Protein AF-0000000078790156 (afdb_homodimer)

Sequence (328 aa):
MRKVYPDVDTQSVLTFLNFRTCFRAVANDYQQVLDQFGLSESRFLILMFLYHQQPQALSITVLAEKLGATKATTSKLVRGMVASGLVEKTTTAADKRASLIRMTTEGATLLDRFLPVNYQTVNRLFANLTHDEQIQLNRLLDKLLLGTKYPIYPQKGAHHDGTSMRKVYPDVDTQSVLTFLNFRTCFRAVANDYQQVLDQFGLSESRFLILMFLYHQQPQALSITVLAEKLGATKATTSKLVRGMVASGLVEKTTTAADKRASLIRMTTEGATLLDRFLPVNYQTVNRLFANLTHDEQIQLNRLLDKLLLGTKYPIYPQKGAHHDGTS

InterPro domains:
  IPR000835 MarR-type HTH domain [PF12802] (37-98)
  IPR000835 MarR-type HTH domain [PR00598] (58-74)
  IPR000835 MarR-type HTH domain [PR00598] (75-90)
  IPR000835 MarR-type HTH domain [PR00598] (94-110)
  IPR000835 MarR-type HTH domain [PR00598] (124-144)
  IPR000835 MarR-type HTH domain [PS50995] (1-146)
  IPR000835 MarR-type HTH domain [SM00347] (32-134)
  IPR036388 Winged helix-like DNA-binding domain superfamily [G3DSA:1.10.10.10] (2-147)
  IPR036390 Winged helix DNA-binding domain superfamily [SSF46785] (6-145)
  IPR039422 Transcription regulators MarR/SlyA-like [PTHR33164] (19-144)

pLDDT: mean 84.4, std 18.5, range [25.11, 97.44]

Nearest PDB structures (foldseek):
  4zzl-assembly1_B  TM=8.557E-01  e=1.249E-08  Pseudomonas aeruginosa
  1lnw-assembly7_A  TM=8.542E-01  e=2.921E-08  Pseudomonas aeruginosa
  5fb2-assembly1_A  TM=6.643E-01  e=9.798E-09  Staphylococcus aureus
  4ld5-assembly3_G  TM=6.390E-01  e=8.678E-09  Staphylococcus aureus
  2nnn-assembly3_F  TM=8.304E-01  e=1.049E-06  Pseudomonas aeruginosa

Structure (mmCIF, N/CA/C/O backbone):
data_AF-0000000078790156-model_v1
#
loop_
_entity.id
_entity.type
_entity.pdbx_description
1 polymer 'Transcriptional regulator, MarR family'
#
loop_
_atom_site.group_PDB
_atom_site.id
_atom_site.type_symbol
_atom_site.label_atom_id
_atom_site.label_alt_id
_atom_site.label_comp_id
_atom_site.label_asym_id
_atom_site.label_entity_id
_atom_site.label_seq_id
_atom_site.pdbx_PDB_ins_code
_atom_site.Cartn_x
_atom_site.Cartn_y
_atom_site.Cartn_z
_atom_site.occupancy
_atom_site.B_iso_or_equiv
_atom_site.auth_seq_id
_atom_site.auth_comp_id
_atom_site.auth_asym_id
_atom_site.auth_atom_id
_atom_site.pdbx_PDB_model_num
ATOM 1 N N . MET A 1 1 ? -6 31.312 13.836 1 32.75 1 MET A N 1
ATOM 2 C CA . MET A 1 1 ? -7.312 30.766 13.492 1 32.75 1 MET A CA 1
ATOM 3 C C . MET A 1 1 ? -7.176 29.469 12.695 1 32.75 1 MET A C 1
ATOM 5 O O . MET A 1 1 ? -6.352 29.375 11.781 1 32.75 1 MET A O 1
ATOM 9 N N . ARG A 1 2 ? -7.309 28.281 13.258 1 42.03 2 ARG A N 1
ATOM 10 C CA . ARG A 1 2 ? -7.348 26.969 12.617 1 42.03 2 ARG A CA 1
ATOM 11 C C . ARG A 1 2 ? -8.078 27.031 11.281 1 42.03 2 ARG A C 1
ATOM 13 O O . ARG A 1 2 ? -9.266 27.344 11.227 1 42.03 2 ARG A O 1
ATOM 20 N N . LYS A 1 3 ? -7.418 27.625 10.281 1 49.34 3 LYS A N 1
ATOM 21 C CA . LYS A 1 3 ? -8.188 27.875 9.062 1 49.34 3 LYS A CA 1
ATOM 22 C C . LYS A 1 3 ? -9.062 26.688 8.711 1 49.34 3 LYS A C 1
ATOM 24 O O . LYS A 1 3 ? -8.578 25.547 8.609 1 49.34 3 LYS A O 1
ATOM 29 N N . VAL A 1 4 ? -10.273 26.688 9.242 1 50.41 4 VAL A N 1
ATOM 30 C CA . VAL A 1 4 ? -11.383 25.797 8.938 1 50.41 4 VAL A CA 1
ATOM 31 C C . VAL A 1 4 ? -11.508 25.609 7.426 1 50.41 4 VAL A C 1
ATOM 33 O O . VAL A 1 4 ? -11.547 26.594 6.68 1 50.41 4 VAL A O 1
ATOM 36 N N . TYR A 1 5 ? -10.812 24.656 6.949 1 60.28 5 TYR A N 1
ATOM 37 C CA . TYR A 1 5 ? -11.055 24.422 5.531 1 60.28 5 TYR A CA 1
ATOM 38 C C . TYR A 1 5 ? -12.469 23.922 5.293 1 60.28 5 TYR A C 1
ATOM 40 O O . TYR A 1 5 ? -12.781 22.75 5.535 1 60.28 5 TYR A O 1
ATOM 48 N N . PRO A 1 6 ? -13.43 24.891 5.352 1 57.75 6 PRO A N 1
ATOM 49 C CA . PRO A 1 6 ? -14.852 24.578 5.195 1 57.75 6 PRO A CA 1
ATOM 50 C C . PRO A 1 6 ? -15.102 23.422 4.227 1 57.75 6 PRO A C 1
ATOM 52 O O . PRO A 1 6 ? -16.125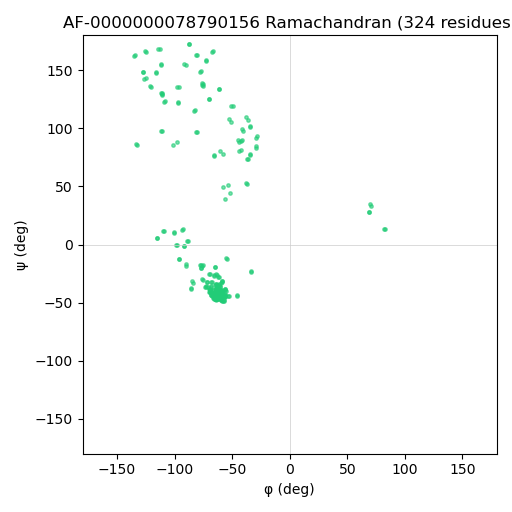 22.734 4.332 1 57.75 6 PRO A O 1
ATOM 55 N N . ASP A 1 7 ? -14.211 23.141 3.346 1 64.31 7 ASP A N 1
ATOM 56 C CA . ASP A 1 7 ? -14.5 22.188 2.281 1 64.31 7 ASP A CA 1
ATOM 57 C C . ASP A 1 7 ? -14.039 20.781 2.666 1 64.31 7 ASP A C 1
ATOM 59 O O . ASP A 1 7 ? -14.133 19.844 1.864 1 64.31 7 ASP A O 1
ATOM 63 N N . VAL A 1 8 ? -13.758 20.797 3.988 1 69.06 8 VAL A N 1
ATOM 64 C CA . VAL A 1 8 ? -13.297 19.469 4.387 1 69.06 8 VAL A CA 1
ATOM 65 C C . VAL A 1 8 ? -14.492 18.547 4.633 1 69.06 8 VAL A C 1
ATOM 67 O O . VAL A 1 8 ? -15.383 18.891 5.418 1 69.06 8 VAL A O 1
ATOM 70 N N . ASP A 1 9 ? -14.602 17.469 3.787 1 82.88 9 ASP A N 1
ATOM 71 C CA . ASP A 1 9 ? -15.539 16.391 4.074 1 82.88 9 ASP A CA 1
ATOM 72 C C . ASP A 1 9 ? -14.953 15.414 5.086 1 82.88 9 ASP A C 1
ATOM 74 O O . ASP A 1 9 ? -14.188 14.523 4.723 1 82.88 9 ASP A O 1
ATOM 78 N N . THR A 1 10 ? -15.336 15.625 6.34 1 83.06 10 THR A N 1
ATOM 79 C CA . THR A 1 10 ? -14.766 14.859 7.445 1 83.06 10 THR A CA 1
ATOM 80 C C . THR A 1 10 ? -14.953 13.359 7.219 1 83.06 10 THR A C 1
ATOM 82 O O . THR A 1 10 ? -14.07 12.562 7.547 1 83.06 10 THR A O 1
ATOM 85 N N . GLN A 1 11 ? -16.078 13.062 6.699 1 87.25 11 GLN A N 1
ATOM 86 C CA . GLN A 1 11 ? -16.328 11.648 6.465 1 87.25 11 GLN A CA 1
ATOM 87 C C . GLN A 1 11 ? -15.352 11.07 5.445 1 87.25 11 GLN A C 1
ATOM 89 O O . GLN A 1 11 ? -14.828 9.969 5.629 1 87.25 11 GLN A O 1
ATOM 94 N N . SER A 1 12 ? -15.102 11.805 4.402 1 89.44 12 SER A N 1
ATOM 95 C CA . SER A 1 12 ? -14.164 11.359 3.379 1 89.44 12 SER A CA 1
ATOM 96 C C . SER A 1 12 ? -12.75 11.227 3.941 1 89.44 12 SER A C 1
ATOM 98 O O . SER A 1 12 ? -12.031 10.281 3.613 1 89.44 12 SER A O 1
ATOM 100 N N . VAL A 1 13 ? -12.461 12.148 4.766 1 86.56 13 VAL A N 1
ATOM 101 C CA . VAL A 1 13 ? -11.133 12.133 5.359 1 86.56 13 VAL A CA 1
ATOM 102 C C . VAL A 1 13 ? -10.984 10.906 6.262 1 86.56 13 VAL A C 1
ATOM 104 O O . VAL A 1 13 ? -9.984 10.195 6.191 1 86.56 13 VAL A O 1
ATOM 107 N N . LEU A 1 14 ? -11.945 10.664 7.047 1 85.81 14 LEU A N 1
ATOM 108 C CA . LEU A 1 14 ? -11.914 9.508 7.945 1 85.81 14 LEU A CA 1
ATOM 109 C C . LEU A 1 14 ? -11.875 8.203 7.156 1 85.81 14 LEU A C 1
ATOM 111 O O . LEU A 1 14 ? -11.133 7.285 7.512 1 85.81 14 LEU A O 1
ATOM 115 N N . THR A 1 15 ? -12.664 8.172 6.145 1 92.38 15 THR A N 1
ATOM 116 C CA . THR A 1 15 ? -12.703 6.984 5.301 1 92.38 15 THR A CA 1
ATOM 117 C C . THR A 1 15 ? -11.352 6.742 4.645 1 92.38 15 THR A C 1
ATOM 119 O O . THR A 1 15 ? -10.883 5.602 4.582 1 92.38 15 THR A O 1
ATOM 122 N N . PHE A 1 16 ? -10.773 7.828 4.184 1 92.12 16 PHE A N 1
ATOM 123 C CA . PHE A 1 16 ? -9.453 7.727 3.572 1 92.12 16 PHE A CA 1
ATOM 124 C C . PHE A 1 16 ? -8.438 7.172 4.562 1 92.12 16 PHE A C 1
ATOM 126 O O . PHE A 1 16 ? -7.688 6.25 4.242 1 92.12 16 PHE A O 1
ATOM 133 N N . LEU A 1 17 ? -8.453 7.656 5.762 1 87.81 17 LEU A N 1
ATOM 134 C CA . LEU A 1 17 ? -7.516 7.227 6.797 1 87.81 17 LEU A CA 1
ATOM 135 C C . LEU A 1 17 ? -7.75 5.766 7.168 1 87.81 17 LEU A C 1
ATOM 137 O O . LEU A 1 17 ? -6.797 5 7.312 1 87.81 17 LEU A O 1
ATOM 141 N N . ASN A 1 18 ? -8.953 5.379 7.305 1 90.44 18 ASN A N 1
ATOM 142 C CA . ASN A 1 18 ? -9.297 3.998 7.625 1 90.44 18 ASN A CA 1
ATOM 143 C C . ASN A 1 18 ? -8.891 3.041 6.508 1 90.44 18 ASN A C 1
ATOM 145 O O . ASN A 1 18 ? -8.352 1.967 6.773 1 90.44 18 ASN A O 1
ATOM 149 N N . PHE A 1 19 ? -9.172 3.432 5.301 1 94.31 19 PHE A N 1
ATOM 150 C CA . PHE A 1 19 ? -8.797 2.648 4.129 1 94.31 19 PHE A CA 1
ATOM 151 C C . PHE A 1 19 ? -7.297 2.408 4.098 1 94.31 19 PHE A C 1
ATOM 153 O O . PHE A 1 19 ? -6.844 1.275 3.914 1 94.31 19 PHE A O 1
ATOM 160 N N . ARG A 1 20 ? -6.582 3.42 4.277 1 91 20 ARG A N 1
ATOM 161 C CA . ARG A 1 20 ? -5.125 3.342 4.273 1 91 20 ARG A CA 1
ATOM 162 C C . ARG A 1 20 ? -4.621 2.445 5.398 1 91 20 ARG A C 1
ATOM 164 O O . ARG A 1 20 ? -3.748 1.602 5.184 1 91 20 ARG A O 1
ATOM 171 N N . THR A 1 21 ? -5.141 2.633 6.594 1 88.75 21 THR A N 1
ATOM 172 C CA . THR A 1 21 ? -4.742 1.838 7.75 1 88.75 21 THR A CA 1
ATOM 173 C C . THR A 1 21 ? -5.027 0.358 7.512 1 88.75 21 THR A C 1
ATOM 175 O O . THR A 1 21 ? -4.176 -0.494 7.77 1 88.75 21 THR A O 1
ATOM 178 N N . CYS A 1 22 ? -6.168 0.101 7.02 1 92.56 22 CYS A N 1
ATOM 179 C CA . CYS A 1 22 ? -6.562 -1.276 6.75 1 92.56 22 CYS A CA 1
ATOM 180 C C . CYS A 1 22 ? -5.648 -1.912 5.707 1 92.56 22 CYS A C 1
ATOM 182 O O . CYS A 1 22 ? -5.188 -3.041 5.887 1 92.56 22 CYS A O 1
ATOM 184 N N . PHE A 1 23 ? -5.406 -1.194 4.723 1 92.62 23 PHE A N 1
ATOM 185 C CA . PHE A 1 23 ? -4.547 -1.742 3.678 1 92.62 23 PHE A CA 1
ATOM 186 C C . PHE A 1 23 ? -3.158 -2.043 4.223 1 92.62 23 PHE A C 1
ATOM 188 O O . PHE A 1 23 ? -2.602 -3.113 3.967 1 92.62 23 PHE A O 1
ATOM 195 N N . ARG A 1 24 ? -2.582 -1.155 4.941 1 89.5 24 ARG A N 1
ATOM 196 C CA . ARG A 1 24 ? -1.244 -1.357 5.488 1 89.5 24 ARG A CA 1
ATOM 197 C C . ARG A 1 24 ? -1.197 -2.598 6.375 1 89.5 24 ARG A C 1
ATOM 199 O O . ARG A 1 24 ? -0.241 -3.373 6.316 1 89.5 24 ARG A O 1
ATOM 206 N N . ALA A 1 25 ? -2.197 -2.768 7.145 1 90.56 25 ALA A N 1
ATOM 207 C CA . ALA A 1 25 ? -2.252 -3.928 8.031 1 90.56 25 ALA A CA 1
ATOM 208 C C . ALA A 1 25 ? -2.342 -5.227 7.23 1 90.56 25 ALA A C 1
ATOM 210 O O . ALA A 1 25 ? -1.602 -6.176 7.492 1 90.56 25 ALA A O 1
ATOM 211 N N . VAL A 1 26 ? -3.201 -5.25 6.273 1 92.31 26 VAL A N 1
ATOM 212 C CA . VAL A 1 26 ? -3.4 -6.426 5.434 1 92.31 26 VAL A CA 1
ATOM 213 C C . VAL A 1 26 ? -2.129 -6.711 4.637 1 92.31 26 VAL A C 1
ATOM 215 O O . VAL A 1 26 ? -1.676 -7.855 4.566 1 92.31 26 VAL A O 1
ATOM 218 N N . ALA A 1 27 ? -1.58 -5.656 4.09 1 91.38 27 ALA A N 1
ATOM 219 C CA . ALA A 1 27 ? -0.369 -5.793 3.283 1 91.38 27 ALA A CA 1
ATOM 220 C C . ALA A 1 27 ? 0.793 -6.312 4.125 1 91.38 27 ALA A C 1
ATOM 222 O O . ALA A 1 27 ? 1.561 -7.168 3.68 1 91.38 27 ALA A O 1
ATOM 223 N N . ASN A 1 28 ? 0.932 -5.773 5.254 1 90.56 28 ASN A N 1
ATOM 224 C CA . ASN A 1 28 ? 2.002 -6.211 6.145 1 90.56 28 ASN A CA 1
ATOM 225 C C . ASN A 1 28 ? 1.841 -7.676 6.535 1 90.56 28 ASN A C 1
ATOM 227 O O . ASN A 1 28 ? 2.812 -8.438 6.531 1 90.56 28 ASN A O 1
ATOM 231 N N . ASP A 1 29 ? 0.648 -8.023 6.859 1 90.88 29 ASP A N 1
ATOM 232 C CA . ASP A 1 29 ? 0.355 -9.406 7.211 1 90.88 29 ASP A CA 1
ATOM 233 C C . ASP A 1 29 ? 0.674 -10.344 6.051 1 90.88 29 ASP A C 1
ATOM 235 O O . ASP A 1 29 ? 1.36 -11.352 6.23 1 90.88 29 ASP A O 1
ATOM 239 N N . TYR A 1 30 ? 0.292 -9.984 4.941 1 92.25 30 TYR A N 1
ATOM 240 C CA . TYR A 1 30 ? 0.507 -10.812 3.758 1 92.25 30 TYR A CA 1
ATOM 241 C C . TYR A 1 30 ? 1.985 -10.867 3.395 1 92.25 30 TYR A C 1
ATOM 243 O O . TYR A 1 30 ? 2.494 -11.922 2.996 1 92.25 30 TYR A O 1
ATOM 251 N N . GLN A 1 31 ? 2.635 -9.781 3.541 1 92.44 31 GLN A N 1
ATOM 252 C CA . GLN A 1 31 ? 4.062 -9.727 3.24 1 92.44 31 GLN A CA 1
ATOM 253 C C . GLN A 1 31 ? 4.848 -10.688 4.133 1 92.44 31 GLN A C 1
ATOM 255 O O . GLN A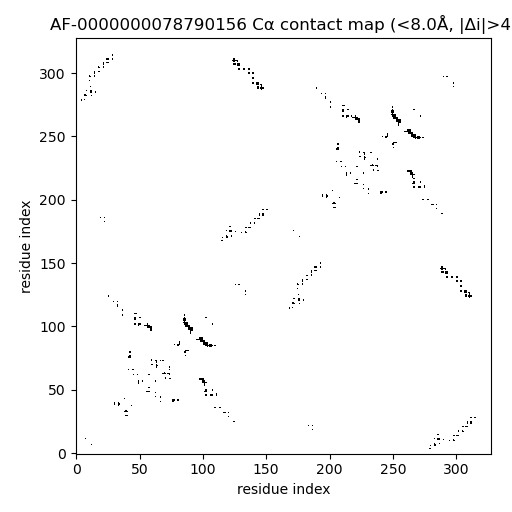 1 31 ? 5.82 -11.297 3.688 1 92.44 31 GLN A O 1
ATOM 260 N N . GLN A 1 32 ? 4.488 -10.773 5.301 1 91.62 32 GLN A N 1
ATOM 261 C CA . GLN A 1 32 ? 5.156 -11.68 6.227 1 91.62 32 GLN A CA 1
ATOM 262 C C . GLN A 1 32 ? 5.078 -13.117 5.742 1 91.62 32 GLN A C 1
ATOM 264 O O . GLN A 1 32 ? 6.039 -13.883 5.875 1 91.62 32 GLN A O 1
ATOM 269 N N . VAL A 1 33 ? 3.996 -13.477 5.211 1 92.81 33 VAL A N 1
ATOM 270 C CA . VAL A 1 33 ? 3.807 -14.82 4.676 1 92.81 33 VAL A CA 1
ATOM 271 C C . VAL A 1 33 ? 4.707 -15.023 3.459 1 92.81 33 VAL A C 1
ATOM 273 O O . VAL A 1 33 ? 5.379 -16.047 3.34 1 92.81 33 VAL A O 1
ATOM 276 N N . LEU A 1 34 ? 4.758 -14.023 2.637 1 95.06 34 LEU A N 1
ATOM 277 C CA . LEU A 1 34 ? 5.609 -14.086 1.454 1 95.06 34 LEU A CA 1
ATOM 278 C C . LEU A 1 34 ? 7.078 -14.219 1.847 1 95.06 34 LEU A C 1
ATOM 280 O O . LEU A 1 34 ? 7.809 -15.023 1.261 1 95.06 34 LEU A O 1
ATOM 284 N N . ASP A 1 35 ? 7.418 -13.539 2.883 1 94 35 ASP A N 1
ATOM 285 C CA . ASP A 1 35 ? 8.805 -13.531 3.352 1 94 35 ASP A CA 1
ATOM 286 C C . ASP A 1 35 ? 9.234 -14.93 3.803 1 94 35 ASP A C 1
ATOM 288 O O . ASP A 1 35 ? 10.383 -15.328 3.594 1 94 35 ASP A O 1
ATOM 292 N N . GLN A 1 36 ? 8.398 -15.633 4.32 1 93.31 36 GLN A N 1
ATOM 293 C CA . GLN A 1 36 ? 8.695 -16.969 4.809 1 93.31 36 GLN A CA 1
ATOM 294 C C . GLN A 1 36 ? 9.086 -17.906 3.66 1 93.31 36 GLN A C 1
ATOM 296 O O . GLN A 1 36 ? 9.742 -18.922 3.875 1 93.31 36 GLN A O 1
ATOM 301 N N . PHE A 1 37 ? 8.742 -17.547 2.498 1 95 37 PHE A N 1
ATOM 302 C CA . PHE A 1 37 ? 9 -18.406 1.35 1 95 37 PHE A CA 1
ATOM 303 C C . PHE A 1 37 ? 9.984 -17.734 0.391 1 95 37 PHE A C 1
ATOM 305 O O . PHE A 1 37 ? 10.164 -18.203 -0.738 1 95 37 PHE A O 1
ATOM 312 N N . GLY A 1 38 ? 10.508 -16.562 0.841 1 93.19 38 GLY A N 1
ATOM 313 C CA . GLY A 1 38 ? 11.445 -15.867 -0.018 1 93.19 38 GLY A CA 1
ATOM 314 C C . GLY A 1 38 ? 10.797 -15.289 -1.264 1 93.19 38 GLY A C 1
ATOM 315 O O . GLY A 1 38 ? 11.438 -15.188 -2.312 1 93.19 38 GLY A O 1
ATOM 316 N N . LEU A 1 39 ? 9.562 -14.977 -1.172 1 95.75 39 LEU A N 1
ATOM 317 C CA . LEU A 1 39 ? 8.797 -14.461 -2.307 1 95.75 39 LEU A CA 1
ATOM 318 C C . LEU A 1 39 ? 8.422 -13 -2.092 1 95.75 39 LEU A C 1
ATOM 320 O O . LEU A 1 39 ? 8.422 -12.516 -0.958 1 95.75 39 LEU A O 1
ATOM 324 N N . SER A 1 40 ? 8.227 -12.312 -3.137 1 94.62 40 SER A N 1
ATOM 325 C CA . SER A 1 40 ? 7.492 -11.055 -3.211 1 94.62 40 SER A CA 1
ATOM 326 C C . SER A 1 40 ? 6.203 -11.219 -4.012 1 94.62 40 SER A C 1
ATOM 328 O O . SER A 1 40 ? 5.996 -12.242 -4.66 1 94.62 40 SER A O 1
ATOM 330 N N . GLU A 1 41 ? 5.402 -10.227 -3.916 1 92.19 41 GLU A N 1
ATOM 331 C CA . GLU A 1 41 ? 4.18 -10.281 -4.711 1 92.19 41 GLU A CA 1
ATOM 332 C C . GLU A 1 41 ? 4.488 -10.461 -6.191 1 92.19 41 GLU A C 1
ATOM 334 O O . GLU A 1 41 ? 3.863 -11.273 -6.871 1 92.19 41 GLU A O 1
ATOM 339 N N . SER A 1 42 ? 5.457 -9.711 -6.633 1 94.44 42 SER A N 1
ATOM 340 C CA . SER A 1 42 ? 5.805 -9.758 -8.047 1 94.44 42 SER A CA 1
ATOM 341 C C . SER A 1 42 ? 6.398 -11.109 -8.422 1 94.44 42 SER A C 1
ATOM 343 O O . SER A 1 42 ? 6.07 -11.672 -9.469 1 94.44 42 SER A O 1
ATOM 345 N N . ARG A 1 43 ? 7.277 -11.602 -7.594 1 95.38 43 ARG A N 1
ATOM 346 C CA . ARG A 1 43 ? 7.855 -12.914 -7.848 1 95.38 43 ARG A CA 1
ATOM 347 C C . ARG A 1 43 ? 6.781 -14 -7.855 1 95.38 43 ARG A C 1
ATOM 349 O O . ARG A 1 43 ? 6.797 -14.891 -8.703 1 95.38 43 ARG A O 1
ATOM 356 N N . PHE A 1 44 ? 5.918 -13.906 -6.93 1 95.19 44 PHE A N 1
ATOM 357 C CA . PHE A 1 44 ? 4.805 -14.844 -6.863 1 95.19 44 PHE A CA 1
ATOM 358 C C . PHE A 1 44 ? 3.959 -14.773 -8.133 1 95.19 44 PHE A C 1
ATOM 360 O O . PHE A 1 44 ? 3.631 -15.805 -8.719 1 95.19 44 PHE A O 1
ATOM 367 N N . LEU A 1 45 ? 3.629 -13.609 -8.547 1 93.5 45 LEU A N 1
ATOM 368 C CA . LEU A 1 45 ? 2.812 -13.43 -9.742 1 93.5 45 LEU A CA 1
ATOM 369 C C . LEU A 1 45 ? 3.514 -14 -10.969 1 93.5 45 LEU A C 1
ATOM 371 O O . LEU A 1 45 ? 2.881 -14.641 -11.812 1 93.5 45 LEU A O 1
ATOM 375 N N . ILE A 1 46 ? 4.738 -13.773 -11.055 1 95.75 46 ILE A N 1
ATOM 376 C CA . ILE A 1 46 ? 5.5 -14.305 -12.18 1 95.75 46 ILE A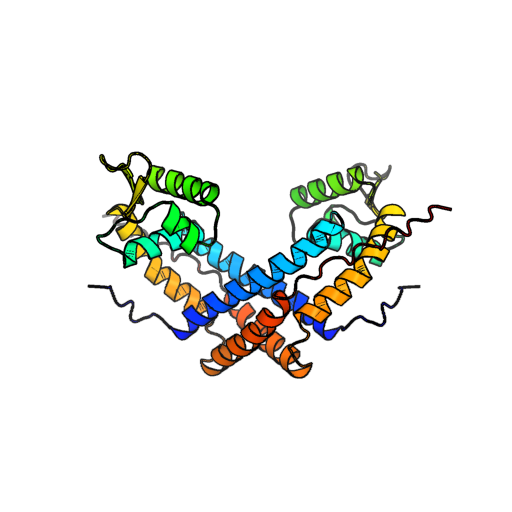 C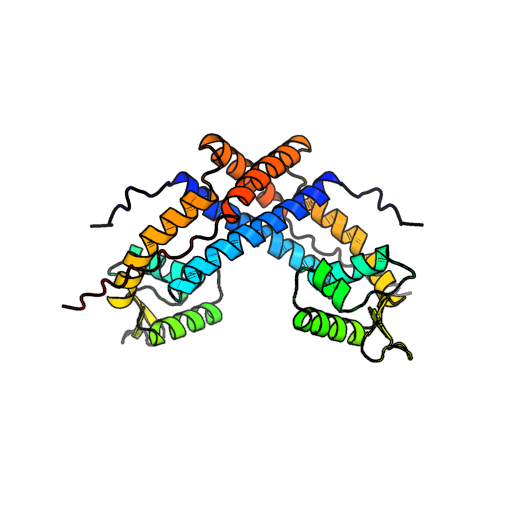A 1
ATOM 377 C C . ILE A 1 46 ? 5.41 -15.828 -12.188 1 95.75 46 ILE A C 1
ATOM 379 O O . ILE A 1 46 ? 5.16 -16.438 -13.227 1 95.75 46 ILE A O 1
ATOM 383 N N . LEU A 1 47 ? 5.629 -16.484 -11.039 1 95.75 47 LEU A N 1
ATOM 384 C CA . LEU A 1 47 ? 5.512 -17.938 -10.961 1 95.75 47 LEU A CA 1
ATOM 385 C C . LEU A 1 47 ? 4.117 -18.391 -11.367 1 95.75 47 LEU A C 1
ATOM 387 O O . LEU A 1 47 ? 3.969 -19.406 -12.055 1 95.75 47 LEU A O 1
ATOM 391 N N . MET A 1 48 ? 3.176 -17.656 -10.945 1 93.62 48 MET A N 1
ATOM 392 C CA . MET A 1 48 ? 1.799 -18 -11.289 1 93.62 48 MET A CA 1
ATOM 393 C C . MET A 1 48 ? 1.573 -17.906 -12.789 1 93.62 48 MET A C 1
ATOM 395 O O . MET A 1 48 ? 0.934 -18.766 -13.391 1 93.62 48 MET A O 1
ATOM 399 N N . PHE A 1 49 ? 2.031 -16.812 -13.391 1 93.12 49 PHE A N 1
ATOM 400 C CA . PHE A 1 49 ? 1.906 -16.641 -14.836 1 93.12 49 PHE A CA 1
ATOM 401 C C . PHE A 1 49 ? 2.553 -17.812 -15.57 1 93.12 49 PHE A C 1
ATOM 403 O O . PHE A 1 49 ? 1.968 -18.375 -16.5 1 93.12 49 PHE A O 1
ATOM 410 N N . LEU A 1 50 ? 3.705 -18.203 -15.156 1 94.88 50 LEU A N 1
ATOM 411 C CA . LEU A 1 50 ? 4.441 -19.297 -15.797 1 94.88 50 LEU A CA 1
ATOM 412 C C . LEU A 1 50 ? 3.75 -20.625 -15.555 1 94.88 50 LEU A C 1
ATOM 414 O O . LEU A 1 50 ? 3.699 -21.469 -16.453 1 94.88 50 LEU A O 1
ATOM 418 N N . TYR A 1 51 ? 3.295 -20.781 -14.359 1 91.44 51 TYR A N 1
ATOM 419 C CA . TYR A 1 51 ? 2.592 -22.016 -14 1 91.44 51 TYR A CA 1
ATOM 420 C C . TYR A 1 51 ? 1.405 -22.25 -14.93 1 91.44 51 TYR A C 1
ATOM 422 O O . TYR A 1 51 ? 1.21 -23.359 -15.422 1 91.44 51 TYR A O 1
ATOM 430 N N . HIS A 1 52 ? 0.672 -21.266 -15.211 1 89.06 52 HIS A N 1
ATOM 431 C CA . HIS A 1 52 ? -0.528 -21.375 -16.031 1 89.06 52 HIS A CA 1
ATOM 432 C C . HIS A 1 52 ? -0.174 -21.531 -17.516 1 89.06 52 HIS A C 1
ATOM 434 O O . HIS A 1 52 ? -1.015 -21.922 -18.312 1 89.06 52 HIS A O 1
ATOM 440 N N . GLN A 1 53 ? 0.969 -21.203 -17.828 1 84.06 53 GLN A N 1
ATOM 441 C CA . GLN A 1 53 ? 1.387 -21.25 -19.219 1 84.06 53 GLN A CA 1
ATOM 442 C C . GLN A 1 53 ? 2.172 -22.516 -19.531 1 84.06 53 GLN A C 1
ATOM 444 O O . GLN A 1 53 ? 2.537 -22.766 -20.672 1 84.06 53 GLN A O 1
ATOM 449 N N . GLN A 1 54 ? 2.361 -23.328 -18.547 1 78.44 54 GLN A N 1
ATOM 450 C CA . GLN A 1 54 ? 3.146 -24.547 -18.781 1 78.44 54 GLN A CA 1
ATOM 451 C C . GLN A 1 54 ? 2.492 -25.438 -19.828 1 78.44 54 GLN A C 1
ATOM 453 O O . GLN A 1 54 ? 1.265 -25.516 -19.906 1 78.44 54 GLN A O 1
ATOM 458 N N . PRO A 1 55 ? 3.363 -25.891 -20.734 1 79.38 55 PRO A N 1
ATOM 459 C CA . PRO A 1 55 ? 4.828 -25.938 -20.703 1 79.38 55 PRO A CA 1
ATOM 460 C C . PRO A 1 55 ? 5.473 -24.812 -21.5 1 79.38 55 PRO A C 1
ATOM 462 O O . PRO A 1 55 ? 6.695 -24.781 -21.672 1 79.38 55 PRO A O 1
ATOM 465 N N . GLN A 1 56 ? 4.688 -23.875 -21.891 1 81.44 56 GLN A N 1
ATOM 466 C CA . GLN A 1 56 ? 5.223 -22.797 -22.703 1 81.44 56 GLN A CA 1
ATOM 467 C C . GLN A 1 56 ? 5.984 -21.781 -21.844 1 81.44 56 GLN A C 1
ATOM 469 O O . GLN A 1 56 ? 5.711 -21.641 -20.656 1 81.44 56 GLN A O 1
ATOM 474 N N . ALA A 1 57 ? 7.008 -21.203 -22.5 1 90.94 57 ALA A N 1
ATOM 475 C CA . ALA A 1 57 ? 7.801 -20.141 -21.891 1 90.94 57 ALA A CA 1
ATOM 476 C C . ALA A 1 57 ? 7.211 -18.766 -22.203 1 90.94 57 ALA A C 1
ATOM 478 O O . ALA A 1 57 ? 6.414 -18.625 -23.141 1 90.94 57 ALA A O 1
ATOM 479 N N . LEU A 1 58 ? 7.477 -17.875 -21.391 1 93.81 58 LEU A N 1
ATOM 480 C CA . LEU A 1 58 ? 7.07 -16.484 -21.641 1 93.81 58 LEU A CA 1
ATOM 481 C C . LEU A 1 58 ? 8.289 -15.586 -21.781 1 93.81 58 LEU A C 1
ATOM 483 O O . LEU A 1 58 ? 9.312 -15.805 -21.141 1 93.81 58 LEU A O 1
ATOM 487 N N . SER A 1 59 ? 8.117 -14.594 -22.594 1 93.25 59 SER A N 1
ATOM 488 C CA . SER A 1 59 ? 9.188 -13.617 -22.75 1 93.25 59 SER A CA 1
ATOM 489 C C . SER A 1 59 ? 9.156 -12.586 -21.609 1 93.25 59 SER A C 1
ATOM 491 O O . SER A 1 59 ? 8.133 -12.422 -20.953 1 93.25 59 SER A O 1
ATOM 493 N N . ILE A 1 60 ? 10.258 -11.906 -21.469 1 93.75 60 ILE A N 1
ATOM 494 C CA . ILE A 1 60 ? 10.336 -10.836 -20.484 1 93.75 60 ILE A CA 1
ATOM 495 C C . ILE A 1 60 ? 9.289 -9.766 -20.812 1 93.75 60 ILE A C 1
ATOM 497 O O . ILE A 1 60 ? 8.672 -9.203 -19.906 1 93.75 60 ILE A O 1
ATOM 501 N N . THR A 1 61 ? 9.109 -9.555 -22.062 1 93.5 61 THR A N 1
ATOM 502 C CA . THR A 1 61 ? 8.156 -8.539 -22.516 1 93.5 61 THR A CA 1
ATOM 503 C C . THR A 1 61 ? 6.738 -8.906 -22.094 1 93.5 61 THR A C 1
ATOM 505 O O . THR A 1 61 ? 6.012 -8.078 -21.547 1 93.5 61 THR A O 1
ATOM 508 N N . VAL A 1 62 ? 6.367 -10.078 -22.266 1 93.38 62 VAL A N 1
ATOM 509 C CA . VAL A 1 62 ? 5.035 -10.547 -21.906 1 93.38 62 VAL A CA 1
ATOM 510 C C . VAL A 1 62 ? 4.871 -10.531 -20.391 1 93.38 62 VAL A C 1
ATOM 512 O O . VAL A 1 62 ? 3.834 -10.109 -19.875 1 93.38 62 VAL A O 1
ATOM 515 N N . LEU A 1 63 ? 5.875 -10.953 -19.641 1 95.81 63 LEU A N 1
ATOM 516 C CA . LEU A 1 63 ? 5.828 -10.938 -18.188 1 95.81 63 LEU A CA 1
ATOM 517 C C . LEU A 1 63 ? 5.668 -9.516 -17.672 1 95.81 63 LEU A C 1
ATOM 519 O O . LEU A 1 63 ? 4.898 -9.281 -16.734 1 95.81 63 LEU A O 1
ATOM 523 N N . ALA A 1 64 ? 6.383 -8.602 -18.297 1 95.56 64 ALA A N 1
ATOM 524 C CA . ALA A 1 64 ? 6.305 -7.203 -17.891 1 95.56 64 ALA A CA 1
ATOM 525 C C . ALA A 1 64 ? 4.902 -6.645 -18.109 1 95.56 64 ALA A C 1
ATOM 527 O O . ALA A 1 64 ? 4.352 -5.961 -17.25 1 95.56 64 ALA A O 1
ATOM 528 N N . GLU A 1 65 ? 4.285 -6.945 -19.203 1 93.94 65 GLU A N 1
ATOM 529 C CA . GLU A 1 65 ? 2.93 -6.512 -19.531 1 93.94 65 GLU A CA 1
ATOM 530 C C . GLU A 1 65 ? 1.919 -7.059 -18.531 1 93.94 65 GLU A C 1
ATOM 532 O O . GLU A 1 65 ? 1.079 -6.312 -18.016 1 93.94 65 GLU A O 1
ATOM 537 N N . LYS A 1 66 ? 2.09 -8.289 -18.219 1 91.75 66 LYS A N 1
ATOM 538 C CA . LYS A 1 66 ? 1.164 -8.93 -17.281 1 91.75 66 LYS A CA 1
ATOM 539 C C . LYS A 1 66 ? 1.317 -8.367 -15.875 1 91.75 66 LYS A C 1
ATOM 541 O O . LYS A 1 66 ? 0.333 -8.227 -15.148 1 91.75 66 LYS A O 1
ATOM 546 N N . LEU A 1 67 ? 2.512 -8.047 -15.492 1 91.81 67 LEU A N 1
ATOM 547 C CA . LEU A 1 67 ? 2.805 -7.523 -14.164 1 91.81 67 LEU A CA 1
ATOM 548 C C . LEU A 1 67 ? 2.41 -6.051 -14.062 1 91.81 67 LEU A C 1
ATOM 550 O O . LEU A 1 67 ? 2.26 -5.52 -12.961 1 91.81 67 LEU A O 1
ATOM 554 N N . GLY A 1 68 ? 2.289 -5.402 -15.211 1 89.69 68 GLY A N 1
ATOM 555 C CA . GLY A 1 68 ? 2.125 -3.959 -15.188 1 89.69 68 GLY A CA 1
ATOM 556 C C . GLY A 1 68 ? 3.379 -3.221 -14.766 1 89.69 68 GLY A C 1
ATOM 557 O O . GLY A 1 68 ? 3.301 -2.217 -14.047 1 89.69 68 GLY A O 1
ATOM 558 N N . ALA A 1 69 ? 4.508 -3.748 -15.102 1 93.25 69 ALA A N 1
ATOM 559 C CA . ALA A 1 69 ? 5.801 -3.18 -14.742 1 93.25 69 ALA A CA 1
ATOM 560 C C . ALA A 1 69 ? 6.66 -2.938 -15.977 1 93.25 69 ALA A C 1
ATOM 562 O O . ALA A 1 69 ? 6.344 -3.422 -17.062 1 93.25 69 ALA A O 1
ATOM 563 N N . THR A 1 70 ? 7.695 -2.195 -15.82 1 94 70 THR A N 1
ATOM 564 C CA . THR A 1 70 ? 8.617 -1.957 -16.922 1 94 70 THR A CA 1
ATOM 565 C C . THR A 1 70 ? 9.453 -3.205 -17.203 1 94 70 THR A C 1
ATOM 567 O O . THR A 1 70 ? 9.609 -4.066 -16.344 1 94 70 THR A O 1
ATOM 570 N N . LYS A 1 71 ? 9.938 -3.221 -18.391 1 94.94 71 LYS A N 1
ATOM 571 C CA . LYS A 1 71 ? 10.836 -4.312 -18.766 1 94.94 71 LYS A CA 1
ATOM 572 C C . LYS A 1 71 ? 12.062 -4.352 -17.875 1 94.94 71 LYS A C 1
ATOM 574 O O . LYS A 1 71 ? 12.539 -5.43 -17.5 1 94.94 71 LYS A O 1
ATOM 579 N N . ALA A 1 72 ? 12.547 -3.223 -17.594 1 95.81 72 ALA A N 1
ATOM 580 C CA . ALA A 1 72 ? 13.742 -3.133 -16.75 1 95.81 72 ALA A CA 1
ATOM 581 C C . ALA A 1 72 ? 13.484 -3.736 -15.375 1 95.81 72 ALA A C 1
ATOM 583 O O . ALA A 1 72 ? 14.289 -4.527 -14.875 1 95.81 72 ALA A O 1
ATOM 584 N N . THR A 1 73 ? 12.344 -3.41 -14.789 1 95.25 73 THR A N 1
ATOM 585 C CA . THR A 1 73 ? 11.953 -3.93 -13.477 1 95.25 73 THR A CA 1
ATOM 586 C C . THR A 1 73 ? 11.766 -5.441 -13.531 1 95.25 73 THR A C 1
ATOM 588 O O . THR A 1 73 ? 12.242 -6.168 -12.656 1 95.25 73 THR A O 1
ATOM 591 N N . THR A 1 74 ? 11.086 -5.824 -14.492 1 96.5 74 THR A N 1
ATOM 592 C CA . THR A 1 74 ? 10.781 -7.242 -14.648 1 96.5 74 THR A CA 1
ATOM 593 C C . THR A 1 74 ? 12.062 -8.039 -14.891 1 96.5 74 THR A C 1
ATOM 595 O O . THR A 1 74 ? 12.234 -9.125 -14.336 1 96.5 74 THR A O 1
ATOM 598 N N . SER A 1 75 ? 12.961 -7.516 -15.688 1 95.88 75 SER A N 1
ATOM 599 C CA . SER A 1 75 ? 14.227 -8.18 -15.953 1 95.88 75 SER A CA 1
ATOM 600 C C . SER A 1 75 ? 15.031 -8.375 -14.664 1 95.88 75 SER A C 1
ATOM 602 O O . SER A 1 75 ? 15.609 -9.438 -14.445 1 95.88 75 SER A O 1
ATOM 604 N N . LYS A 1 76 ? 15.008 -7.363 -13.898 1 96.75 76 LYS A N 1
ATOM 605 C CA . LYS A 1 76 ? 15.711 -7.445 -12.617 1 96.75 76 LYS A CA 1
ATOM 606 C C . LYS A 1 76 ? 15.109 -8.523 -11.727 1 96.75 76 LYS A C 1
ATOM 608 O O . LYS A 1 76 ? 15.828 -9.305 -11.102 1 96.75 76 LYS A O 1
ATOM 613 N N . LEU A 1 77 ? 13.859 -8.562 -11.641 1 96.44 77 LEU A N 1
ATOM 614 C CA . LEU A 1 77 ? 13.156 -9.562 -10.844 1 96.44 77 LEU A CA 1
ATOM 615 C C . LEU A 1 77 ? 13.469 -10.969 -11.328 1 96.44 77 LEU A C 1
ATOM 617 O O . LEU A 1 77 ? 13.766 -11.859 -10.531 1 96.44 77 LEU A O 1
ATOM 621 N N . VAL A 1 78 ? 13.422 -11.117 -12.594 1 96.88 78 VAL A N 1
ATOM 622 C CA . VAL A 1 78 ? 13.664 -12.422 -13.195 1 96.88 78 VAL A CA 1
ATOM 623 C C . VAL A 1 78 ? 15.109 -12.852 -12.938 1 96.88 78 VAL A C 1
ATOM 625 O O . VAL A 1 78 ? 15.367 -14.016 -12.625 1 96.88 78 VAL A O 1
ATOM 628 N N . ARG A 1 79 ? 15.984 -11.938 -13.133 1 96.56 79 ARG A N 1
ATOM 629 C CA . ARG A 1 79 ? 17.391 -12.242 -12.852 1 96.56 79 ARG A CA 1
ATOM 630 C C . ARG A 1 79 ? 17.562 -12.789 -11.438 1 96.56 79 ARG A C 1
ATOM 632 O O . ARG A 1 79 ? 18.266 -13.773 -11.227 1 96.56 79 ARG A O 1
ATOM 639 N N . GLY A 1 80 ? 16.922 -12.18 -10.539 1 96.88 80 GLY A N 1
ATOM 640 C CA . GLY A 1 80 ? 16.969 -12.672 -9.172 1 96.88 80 GLY A CA 1
ATOM 641 C C . GLY A 1 80 ? 16.359 -14.055 -9.016 1 96.88 80 GLY A C 1
ATOM 642 O O . GLY A 1 80 ? 16.859 -14.883 -8.258 1 96.88 80 GLY A O 1
ATOM 643 N N . MET A 1 81 ? 15.312 -14.312 -9.711 1 97.38 81 MET A N 1
ATOM 644 C CA . MET A 1 81 ? 14.625 -15.602 -9.633 1 97.38 81 MET A CA 1
ATOM 645 C C . MET A 1 81 ? 15.445 -16.703 -10.297 1 97.38 81 MET A C 1
ATOM 647 O O . MET A 1 81 ? 15.398 -17.859 -9.875 1 97.38 81 MET A O 1
ATOM 651 N N . VAL A 1 82 ? 16.188 -16.344 -11.32 1 96.81 82 VAL A N 1
ATOM 652 C CA . VAL A 1 82 ? 17.109 -17.281 -11.938 1 96.81 82 VAL A CA 1
ATOM 653 C C . VAL A 1 82 ? 18.219 -17.656 -10.953 1 96.81 82 VAL A C 1
ATOM 655 O O . VAL A 1 82 ? 18.531 -18.828 -10.781 1 96.81 82 VAL A O 1
ATOM 658 N N . ALA A 1 83 ? 18.703 -16.641 -10.359 1 96.88 83 ALA A N 1
ATOM 659 C CA . ALA A 1 83 ? 19.766 -16.844 -9.383 1 96.88 83 ALA A CA 1
ATOM 660 C C . ALA A 1 83 ? 19.312 -17.766 -8.25 1 96.88 83 ALA A C 1
ATOM 662 O O . ALA A 1 83 ? 20.094 -18.562 -7.723 1 96.88 83 ALA A O 1
ATOM 663 N N . SER A 1 84 ? 18.031 -17.734 -7.906 1 96.25 84 SER A N 1
ATOM 664 C CA . SER A 1 84 ? 17.5 -18.531 -6.812 1 96.25 84 SER A CA 1
ATOM 665 C C . SER A 1 84 ? 16.984 -19.875 -7.316 1 96.25 84 SER A C 1
ATOM 667 O O . SER A 1 84 ? 16.438 -20.672 -6.543 1 96.25 84 SER A O 1
ATOM 669 N N . GLY A 1 85 ? 17.078 -20.094 -8.633 1 96.94 85 GLY A N 1
ATOM 670 C CA . GLY A 1 85 ? 16.766 -21.391 -9.227 1 96.94 85 GLY A CA 1
ATOM 671 C C . GLY A 1 85 ? 15.273 -21.578 -9.461 1 96.94 85 GLY A C 1
ATOM 672 O O . GLY A 1 85 ? 14.828 -22.703 -9.711 1 96.94 85 GLY A O 1
ATOM 673 N N . LEU A 1 86 ? 14.461 -20.578 -9.383 1 97 86 LEU A N 1
ATOM 674 C CA . LEU A 1 86 ? 13.008 -20.688 -9.477 1 97 86 LEU A CA 1
ATOM 675 C C . LEU A 1 86 ? 12.562 -20.703 -10.93 1 97 86 LEU A C 1
ATOM 677 O O . LEU A 1 86 ? 11.516 -21.266 -11.266 1 97 86 LEU A O 1
ATOM 681 N N . VAL A 1 87 ? 13.359 -19.953 -11.734 1 97 87 VAL A N 1
ATOM 682 C CA . VAL A 1 87 ? 13.07 -19.906 -13.164 1 97 87 VAL A CA 1
ATOM 683 C C . VAL A 1 87 ? 14.367 -20.078 -13.953 1 97 87 VAL A C 1
ATOM 685 O O . VAL A 1 87 ? 15.461 -19.969 -13.391 1 97 87 VAL A O 1
ATOM 688 N N . GLU A 1 88 ? 14.219 -20.391 -15.195 1 95.88 88 GLU A N 1
ATOM 689 C CA . GLU A 1 88 ? 15.352 -20.469 -16.109 1 95.88 88 GLU A CA 1
ATOM 690 C C . GLU A 1 88 ? 15.125 -19.609 -17.344 1 95.88 88 GLU A C 1
ATOM 692 O O . GLU A 1 88 ? 13.984 -19.406 -17.766 1 95.88 88 GLU A O 1
ATOM 697 N N . LYS A 1 89 ? 16.172 -19.062 -17.719 1 93.19 89 LYS A N 1
ATOM 698 C CA . LYS A 1 89 ? 16.172 -18.203 -18.891 1 93.19 89 LYS A CA 1
ATOM 699 C C . LYS A 1 89 ? 16.891 -18.859 -20.062 1 93.19 89 LYS A C 1
ATOM 701 O O . LYS A 1 89 ? 18 -19.375 -19.906 1 93.19 89 LYS A O 1
ATOM 706 N N . THR A 1 90 ? 16.188 -19 -21.188 1 87.06 90 THR A N 1
ATOM 707 C CA . THR A 1 90 ? 16.812 -19.562 -22.375 1 87.06 90 THR A CA 1
ATOM 708 C C . THR A 1 90 ? 16.734 -18.562 -23.531 1 87.06 90 THR A C 1
ATOM 710 O O . THR A 1 90 ? 15.82 -17.75 -23.609 1 87.06 90 THR A O 1
ATOM 713 N N . THR A 1 91 ? 17.812 -18.438 -24.219 1 77.56 91 THR A N 1
ATOM 714 C CA . THR A 1 91 ? 17.844 -17.594 -25.422 1 77.56 91 THR A CA 1
ATOM 715 C C . THR A 1 91 ? 17.656 -18.438 -26.672 1 77.56 91 THR A C 1
ATOM 717 O O . THR A 1 91 ? 18.078 -19.594 -26.719 1 77.56 91 THR A O 1
ATOM 720 N N . THR A 1 92 ? 16.578 -18.094 -27.453 1 64.5 92 THR A N 1
ATOM 721 C CA . THR A 1 92 ? 16.406 -18.875 -28.672 1 64.5 92 THR A CA 1
ATOM 722 C C . THR A 1 92 ? 17.422 -18.469 -29.734 1 64.5 92 THR A C 1
ATOM 724 O O . THR A 1 92 ? 17.875 -17.312 -29.766 1 64.5 92 THR A O 1
ATOM 727 N N . ALA A 1 93 ? 17.953 -19.5 -30.344 1 61.25 93 ALA A N 1
ATOM 728 C CA . ALA A 1 93 ? 18.891 -19.312 -31.453 1 61.25 93 ALA A CA 1
ATOM 729 C C . ALA A 1 93 ? 18.391 -18.266 -32.438 1 61.25 93 ALA A C 1
ATOM 731 O O . ALA A 1 93 ? 19.188 -17.531 -33.031 1 61.25 93 ALA A O 1
ATOM 732 N N . ALA A 1 94 ? 17.141 -18.312 -32.781 1 58.09 94 ALA A N 1
ATOM 733 C CA . ALA A 1 94 ? 16.594 -17.484 -33.875 1 58.09 94 ALA A CA 1
ATOM 734 C C . ALA A 1 94 ? 16.484 -16.031 -33.438 1 58.09 94 ALA A C 1
ATOM 736 O O . ALA A 1 94 ? 16.578 -15.125 -34.25 1 58.09 94 ALA A O 1
ATOM 737 N N . ASP A 1 95 ? 16.156 -15.828 -32.219 1 58 95 ASP A N 1
ATOM 738 C CA . ASP A 1 95 ? 15.984 -14.461 -31.75 1 58 95 ASP A CA 1
ATOM 739 C C . ASP A 1 95 ? 16.703 -14.25 -30.422 1 58 95 ASP A C 1
ATOM 741 O O . ASP A 1 95 ? 16.156 -14.516 -29.344 1 58 95 ASP A O 1
ATOM 745 N N . LYS A 1 96 ? 18.031 -13.906 -30.594 1 57.44 96 LYS A N 1
ATOM 746 C CA . LYS A 1 96 ? 18.953 -13.68 -29.484 1 57.44 96 LYS A CA 1
ATOM 747 C C . LYS A 1 96 ? 18.391 -12.625 -28.531 1 57.44 96 LYS A C 1
ATOM 749 O O . LYS A 1 96 ? 18.875 -12.484 -27.406 1 57.44 96 LYS A O 1
ATOM 754 N N . ARG A 1 97 ? 17.312 -11.984 -29.141 1 57.22 97 ARG A N 1
ATOM 755 C CA . ARG A 1 97 ? 16.859 -10.812 -28.391 1 57.22 97 ARG A CA 1
ATOM 756 C C . ARG A 1 97 ? 15.695 -11.164 -27.484 1 57.22 97 ARG A C 1
ATOM 758 O O . ARG A 1 97 ? 15.359 -10.398 -26.578 1 57.22 97 ARG A O 1
ATOM 765 N N . ALA A 1 98 ? 15.164 -12.328 -27.734 1 69.31 98 ALA A N 1
ATOM 766 C CA . ALA A 1 98 ? 14.016 -12.609 -26.875 1 69.31 98 ALA A CA 1
ATOM 767 C C . ALA A 1 98 ? 14.328 -13.719 -25.891 1 69.31 98 ALA A C 1
ATOM 769 O O . ALA A 1 98 ? 14.578 -14.859 -26.281 1 69.31 98 ALA A O 1
ATOM 770 N N . SER A 1 99 ? 14.688 -13.336 -24.703 1 84.81 99 SER A N 1
ATOM 771 C CA . SER A 1 99 ? 14.875 -14.328 -23.656 1 84.81 99 SER A CA 1
ATOM 772 C C . SER A 1 99 ? 13.539 -14.922 -23.219 1 84.81 99 SER A C 1
ATOM 774 O O . SER A 1 99 ? 12.555 -14.195 -23.047 1 84.81 99 SER A O 1
ATOM 776 N N . LEU A 1 100 ? 13.492 -16.234 -23.297 1 92 100 LEU A N 1
ATOM 777 C CA . LEU A 1 100 ? 12.32 -16.969 -22.828 1 92 100 LEU A CA 1
ATOM 778 C C . LEU A 1 100 ? 12.523 -17.484 -21.406 1 92 100 LEU A C 1
ATOM 780 O O . LEU A 1 100 ? 13.594 -18 -21.078 1 92 100 LEU A O 1
ATOM 784 N N . ILE A 1 101 ? 11.484 -17.297 -20.641 1 95.75 101 ILE A N 1
ATOM 785 C CA . ILE A 1 101 ? 11.547 -17.656 -19.219 1 95.75 101 ILE A CA 1
ATOM 786 C C . ILE A 1 101 ? 10.625 -18.844 -18.938 1 95.75 101 ILE A C 1
ATOM 788 O O . ILE A 1 101 ? 9.477 -18.859 -19.375 1 95.75 101 ILE A O 1
ATOM 792 N N . ARG A 1 102 ? 11.148 -19.844 -18.266 1 95.06 102 ARG A N 1
ATOM 793 C CA . ARG A 1 102 ? 10.391 -21.031 -17.859 1 95.06 102 ARG A CA 1
ATOM 794 C C . ARG A 1 102 ? 10.539 -21.297 -16.359 1 95.06 102 ARG A C 1
ATOM 796 O O . ARG A 1 102 ? 11.562 -20.953 -15.773 1 95.06 102 ARG A O 1
ATOM 803 N N . MET A 1 103 ? 9.445 -21.844 -15.891 1 94.5 103 MET A N 1
ATOM 804 C CA . MET A 1 103 ? 9.523 -22.25 -14.5 1 94.5 103 MET A CA 1
ATOM 805 C C . MET A 1 103 ? 10.328 -23.547 -14.352 1 94.5 103 MET A C 1
ATOM 807 O O . MET A 1 103 ? 10.188 -24.469 -15.156 1 94.5 103 MET A O 1
ATOM 811 N N . THR A 1 104 ? 11.156 -23.609 -13.344 1 95.38 104 THR A N 1
ATOM 812 C CA . THR A 1 104 ? 11.898 -24.828 -13.047 1 95.38 104 THR A CA 1
ATOM 813 C C . THR A 1 104 ? 11.078 -25.75 -12.148 1 95.38 104 THR A C 1
ATOM 815 O O . THR A 1 104 ? 10.008 -25.375 -11.672 1 95.38 104 THR A O 1
ATOM 818 N N . THR A 1 105 ? 11.633 -26.984 -11.945 1 94.75 105 THR A N 1
ATOM 819 C CA . THR A 1 105 ? 11.031 -27.906 -10.992 1 94.75 105 THR A CA 1
ATOM 820 C C . THR A 1 105 ? 11.047 -27.328 -9.586 1 94.75 105 THR A C 1
ATOM 822 O O . THR A 1 105 ? 10.094 -27.5 -8.82 1 94.75 105 THR A O 1
ATOM 825 N N . GLU A 1 106 ? 12.094 -26.594 -9.312 1 96.19 106 GLU A N 1
ATOM 826 C CA . GLU A 1 106 ? 12.203 -25.938 -8.008 1 96.19 106 GLU A CA 1
ATOM 827 C C . GLU A 1 106 ? 11.156 -24.844 -7.84 1 96.19 106 GLU A C 1
ATOM 829 O O . GLU A 1 106 ? 10.57 -24.703 -6.762 1 96.19 106 GLU A O 1
ATOM 834 N N . GLY A 1 107 ? 10.953 -24.109 -8.875 1 96 107 GLY A N 1
ATOM 835 C CA . GLY A 1 107 ? 9.914 -23.094 -8.852 1 96 107 GLY A CA 1
ATOM 836 C C . GLY A 1 107 ? 8.523 -23.656 -8.648 1 96 107 GLY A C 1
ATOM 837 O O . GLY A 1 107 ? 7.738 -23.125 -7.863 1 96 107 GLY A O 1
ATOM 838 N N . ALA A 1 108 ? 8.305 -24.734 -9.289 1 94 108 ALA A N 1
ATOM 839 C CA . ALA A 1 108 ? 7.012 -25.391 -9.172 1 94 108 ALA A CA 1
ATOM 840 C C . ALA A 1 108 ? 6.805 -25.953 -7.77 1 94 108 ALA A C 1
ATOM 842 O O . ALA A 1 108 ? 5.711 -25.844 -7.207 1 94 108 ALA A O 1
ATOM 843 N N . THR A 1 109 ? 7.828 -26.547 -7.273 1 95.44 109 THR A N 1
ATOM 844 C CA . THR A 1 109 ? 7.766 -27.125 -5.93 1 95.44 109 THR A CA 1
ATOM 845 C C . THR A 1 109 ? 7.508 -26.031 -4.895 1 95.44 109 THR A C 1
ATOM 847 O O . THR A 1 109 ? 6.695 -26.219 -3.982 1 95.44 109 THR A O 1
ATOM 850 N N . LEU A 1 110 ? 8.148 -24.938 -5.07 1 96.12 110 LEU A N 1
ATOM 851 C CA . LEU A 1 110 ? 7.926 -23.812 -4.156 1 96.12 110 LEU A CA 1
ATOM 852 C C . LEU A 1 110 ? 6.48 -23.328 -4.227 1 96.12 110 LEU A C 1
ATOM 854 O O . LEU A 1 110 ? 5.852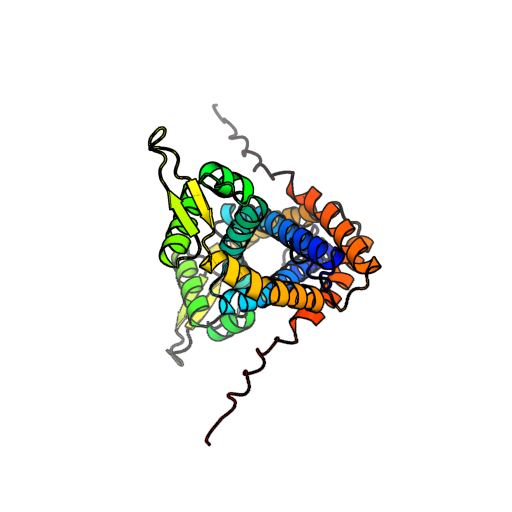 -23.094 -3.191 1 96.12 110 LEU A O 1
ATOM 858 N N . LEU A 1 111 ? 5.992 -23.188 -5.395 1 94.19 111 LEU A N 1
ATOM 859 C CA . LEU A 1 111 ? 4.617 -22.75 -5.578 1 94.19 111 LEU A CA 1
ATOM 860 C C . LEU A 1 111 ? 3.637 -23.719 -4.938 1 94.19 111 LEU A C 1
ATOM 862 O O . LEU A 1 111 ? 2.684 -23.312 -4.277 1 94.19 111 LEU A O 1
ATOM 866 N N . ASP A 1 112 ? 3.922 -24.953 -5.082 1 92.38 112 ASP A N 1
ATOM 867 C CA . ASP A 1 112 ? 3.061 -25.984 -4.523 1 92.38 112 ASP A CA 1
ATOM 868 C C . ASP A 1 112 ? 3.033 -25.922 -2.996 1 92.38 112 ASP A C 1
ATOM 870 O O . ASP A 1 112 ? 2.004 -26.188 -2.375 1 92.38 112 ASP A O 1
ATOM 874 N N . ARG A 1 113 ? 4.164 -25.578 -2.49 1 93.81 113 ARG A N 1
ATOM 875 C CA . ARG A 1 113 ? 4.254 -25.438 -1.041 1 93.81 113 ARG A CA 1
ATOM 876 C C . ARG A 1 113 ? 3.6 -24.141 -0.571 1 93.81 113 ARG A C 1
ATOM 878 O O . ARG A 1 113 ? 3.037 -24.094 0.525 1 93.81 113 ARG A O 1
ATOM 885 N N . PHE A 1 114 ? 3.605 -23.156 -1.345 1 94.88 114 PHE A N 1
ATOM 886 C CA . PHE A 1 114 ? 3.166 -21.828 -0.951 1 94.88 114 PHE A CA 1
ATOM 887 C C . PHE A 1 114 ? 1.658 -21.672 -1.115 1 94.88 114 PHE A C 1
ATOM 889 O O . PHE A 1 114 ? 1 -21.016 -0.31 1 94.88 114 PHE A O 1
ATOM 896 N N . LEU A 1 115 ? 1.061 -22.219 -2.107 1 92.62 115 LEU A N 1
ATOM 897 C CA . LEU A 1 115 ? -0.316 -21.953 -2.508 1 92.62 115 LEU A CA 1
ATOM 898 C C . LEU A 1 115 ? -1.287 -22.312 -1.387 1 92.62 115 LEU A C 1
ATOM 900 O O . LEU A 1 115 ? -2.184 -21.531 -1.065 1 92.62 115 LEU A O 1
ATOM 904 N N . PRO A 1 116 ? -1.043 -23.484 -0.762 1 91.38 116 PRO A N 1
ATOM 905 C CA . PRO A 1 116 ? -1.956 -23.781 0.345 1 91.38 116 PRO A CA 1
ATOM 906 C C . PRO A 1 116 ? -1.866 -22.766 1.473 1 91.38 116 PRO A C 1
ATOM 908 O O . PRO A 1 116 ? -2.885 -22.406 2.076 1 91.38 116 PRO A O 1
ATOM 9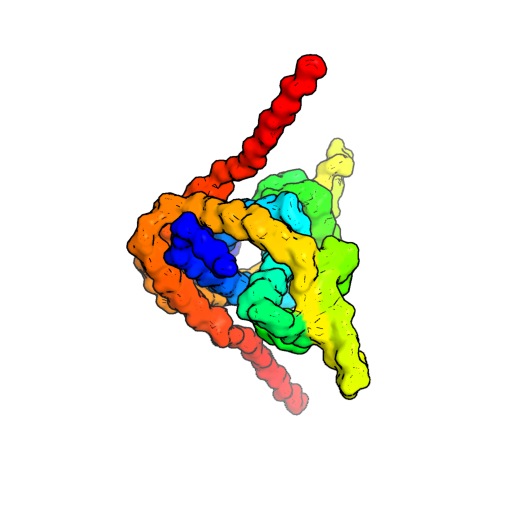11 N N . VAL A 1 117 ? -0.691 -22.266 1.76 1 92.38 117 VAL A N 1
ATOM 912 C CA . VAL A 1 117 ? -0.49 -21.266 2.801 1 92.38 117 VAL A CA 1
ATOM 913 C C . VAL A 1 117 ? -1.122 -19.938 2.375 1 92.38 117 VAL A C 1
ATOM 915 O O . VAL A 1 117 ? -1.764 -19.266 3.182 1 92.38 117 VAL A O 1
ATOM 918 N N . ASN A 1 118 ? -0.952 -19.609 1.13 1 91.94 118 ASN A N 1
ATOM 919 C CA . ASN A 1 118 ? -1.548 -18.406 0.574 1 91.94 118 ASN A CA 1
ATOM 920 C C . ASN A 1 118 ? -3.066 -18.406 0.721 1 91.94 118 ASN A C 1
ATOM 922 O O . ASN A 1 118 ? -3.652 -17.422 1.187 1 91.94 118 ASN A O 1
ATOM 926 N N . TYR A 1 119 ? -3.646 -19.5 0.337 1 89.81 119 TYR A N 1
ATOM 927 C CA . TYR A 1 119 ? -5.098 -19.609 0.406 1 89.81 119 TYR A CA 1
ATOM 928 C C . TYR A 1 119 ? -5.586 -19.516 1.849 1 89.81 119 TYR A C 1
ATOM 930 O O . TYR A 1 119 ? -6.559 -18.828 2.139 1 89.81 119 TYR A O 1
ATOM 938 N N . GLN A 1 120 ? -4.91 -20.172 2.713 1 90.25 120 GLN A N 1
ATOM 939 C CA . GLN A 1 120 ? -5.273 -20.125 4.125 1 90.25 120 GLN A CA 1
ATOM 940 C C . GLN A 1 120 ? -5.145 -18.703 4.676 1 90.25 120 GLN A C 1
ATOM 942 O O . GLN A 1 120 ? -5.98 -18.266 5.465 1 90.25 120 GLN A O 1
ATOM 947 N N . THR A 1 121 ? -4.109 -18.047 4.293 1 91.62 121 THR A N 1
ATOM 948 C CA . THR A 1 121 ? -3.873 -16.688 4.75 1 91.62 121 THR A CA 1
ATOM 949 C C . THR A 1 121 ? -4.984 -15.758 4.27 1 91.62 121 THR A C 1
ATOM 951 O O . THR A 1 121 ? -5.551 -15 5.059 1 91.62 121 THR A O 1
ATOM 954 N N . VAL A 1 122 ? -5.32 -15.883 3.014 1 92.31 122 VAL A N 1
ATOM 955 C CA . VAL A 1 122 ? -6.359 -15.031 2.441 1 92.31 122 VAL A CA 1
ATOM 956 C C . VAL A 1 122 ? -7.699 -15.336 3.104 1 92.31 122 VAL A C 1
ATOM 958 O O . VAL A 1 122 ? -8.438 -14.414 3.477 1 92.31 122 VAL A O 1
ATOM 961 N N . ASN A 1 123 ? -7.949 -16.578 3.311 1 90.12 123 ASN A N 1
ATOM 962 C CA . ASN A 1 123 ? -9.188 -16.969 3.982 1 90.12 123 ASN A CA 1
ATOM 963 C C . ASN A 1 123 ? -9.258 -16.391 5.395 1 90.12 123 ASN A C 1
ATOM 965 O O . ASN A 1 123 ? -10.305 -15.914 5.82 1 90.12 123 ASN A O 1
ATOM 969 N N . ARG A 1 124 ? -8.156 -16.453 6.059 1 90.5 124 ARG A N 1
ATOM 970 C CA . ARG A 1 124 ? -8.102 -15.914 7.418 1 90.5 124 ARG A CA 1
ATOM 971 C C . ARG A 1 124 ? -8.328 -14.406 7.426 1 90.5 124 ARG A C 1
ATOM 973 O O . ARG A 1 124 ? -9.07 -13.891 8.258 1 90.5 124 ARG A O 1
ATOM 980 N N . LEU A 1 125 ? -7.711 -13.711 6.531 1 91.31 125 LEU A N 1
ATOM 981 C CA . LEU A 1 125 ? -7.812 -12.258 6.453 1 91.31 125 LEU A CA 1
ATOM 982 C C . LEU A 1 125 ? -9.258 -11.82 6.258 1 91.31 125 LEU A C 1
ATOM 984 O O . LEU A 1 125 ? -9.688 -10.797 6.797 1 91.31 125 LEU A O 1
ATOM 988 N N . PHE A 1 126 ? -10.055 -12.633 5.555 1 92.81 126 PHE A N 1
ATOM 989 C CA . PHE A 1 126 ? -11.406 -12.211 5.203 1 92.81 126 PHE A CA 1
ATOM 990 C C . PHE A 1 126 ? -12.438 -13.016 5.984 1 92.81 126 PHE A C 1
ATOM 992 O O . PHE A 1 126 ? -13.633 -12.961 5.684 1 92.81 126 PHE A O 1
ATOM 999 N N . ALA A 1 127 ? -12 -13.734 6.965 1 91.06 127 ALA A N 1
ATOM 1000 C CA . ALA A 1 127 ? -12.836 -14.664 7.715 1 91.06 127 ALA A CA 1
ATOM 1001 C C . ALA A 1 127 ? -13.953 -13.93 8.453 1 91.06 127 ALA A C 1
ATOM 1003 O O . ALA A 1 127 ? -15.016 -14.5 8.719 1 91.06 127 ALA A O 1
ATOM 1004 N N . ASN A 1 128 ? -13.75 -12.664 8.781 1 94.56 128 ASN A N 1
ATOM 1005 C CA . ASN A 1 128 ? -14.727 -11.914 9.555 1 94.56 128 ASN A CA 1
ATOM 1006 C C . ASN A 1 128 ? -15.758 -11.234 8.656 1 94.56 128 ASN A C 1
ATOM 1008 O O . ASN A 1 128 ? -16.641 -10.531 9.141 1 94.56 128 ASN A O 1
ATOM 1012 N N . LEU A 1 129 ? -15.664 -11.469 7.371 1 95.94 129 LEU A N 1
ATOM 1013 C CA . LEU A 1 129 ? -16.656 -11 6.41 1 95.94 129 LEU A CA 1
ATOM 1014 C C . LEU A 1 129 ? -17.453 -12.164 5.836 1 95.94 129 LEU A C 1
ATOM 1016 O O . LEU A 1 129 ? -16.875 -13.172 5.418 1 95.94 129 LEU A O 1
ATOM 1020 N N . THR A 1 130 ? -18.75 -12.039 5.883 1 95.5 130 THR A N 1
ATOM 1021 C CA . THR A 1 130 ? -19.578 -13.023 5.199 1 95.5 130 THR A CA 1
ATOM 1022 C C . THR A 1 130 ? -19.391 -12.938 3.688 1 95.5 130 THR A C 1
ATOM 1024 O O . THR A 1 130 ? -18.812 -11.969 3.186 1 95.5 130 THR A O 1
ATOM 1027 N N . HIS A 1 131 ? -19.891 -13.961 3.062 1 94.38 131 HIS A N 1
ATOM 1028 C CA . HIS A 1 131 ? -19.844 -13.961 1.604 1 94.38 131 HIS A CA 1
ATOM 1029 C C . HIS A 1 131 ? -20.531 -12.719 1.035 1 94.38 131 HIS A C 1
ATOM 1031 O O . HIS A 1 131 ? -19.984 -12.062 0.148 1 94.38 131 HIS A O 1
ATOM 1037 N N . ASP A 1 132 ? -21.609 -12.297 1.616 1 96 132 ASP A N 1
ATOM 1038 C CA . ASP A 1 132 ? -22.359 -11.133 1.146 1 96 132 ASP A CA 1
ATOM 1039 C C . ASP A 1 132 ? -21.609 -9.836 1.45 1 96 132 ASP A C 1
ATOM 1041 O O . ASP A 1 132 ? -21.625 -8.898 0.651 1 96 132 ASP A O 1
ATOM 1045 N N . GLU A 1 133 ? -20.953 -9.812 2.555 1 97 133 GLU A N 1
ATOM 1046 C CA . GLU A 1 133 ? -20.172 -8.633 2.926 1 97 133 GLU A CA 1
ATOM 1047 C C . GLU A 1 133 ? -18.969 -8.453 2.012 1 97 133 GLU A C 1
ATOM 1049 O O . GLU A 1 133 ? -18.578 -7.324 1.699 1 97 133 GLU A O 1
ATOM 1054 N N . GLN A 1 134 ? -18.438 -9.547 1.561 1 96.5 134 GLN A N 1
ATOM 1055 C CA . GLN A 1 134 ? -17.328 -9.461 0.617 1 96.5 134 GLN A CA 1
ATOM 1056 C C . GLN A 1 134 ? -17.797 -8.938 -0.737 1 96.5 134 GLN A C 1
ATOM 1058 O O . GLN A 1 134 ? -17.109 -8.133 -1.369 1 96.5 134 GLN A O 1
ATOM 1063 N N . ILE A 1 135 ? -18.938 -9.367 -1.109 1 95.62 135 ILE A N 1
ATOM 1064 C CA . ILE A 1 135 ? -19.516 -8.867 -2.354 1 95.62 135 ILE A CA 1
ATOM 1065 C C . ILE A 1 135 ? -19.781 -7.363 -2.232 1 95.62 135 ILE A C 1
ATOM 1067 O O . ILE A 1 135 ? -19.484 -6.598 -3.154 1 95.62 135 ILE A O 1
ATOM 1071 N N . GLN A 1 136 ? -20.281 -6.953 -1.092 1 96.94 136 GLN A N 1
ATOM 1072 C CA . GLN A 1 136 ? -20.531 -5.539 -0.828 1 96.94 136 GLN A CA 1
ATOM 1073 C C . GLN A 1 136 ? -19.234 -4.742 -0.836 1 96.94 136 GLN A C 1
ATOM 1075 O O . GLN A 1 136 ? -19.172 -3.646 -1.396 1 96.94 136 GLN A O 1
ATOM 1080 N N . LEU A 1 137 ? -18.25 -5.289 -0.193 1 97.25 137 LEU A N 1
ATOM 1081 C CA . LEU A 1 137 ? -16.938 -4.641 -0.185 1 97.25 137 LEU A CA 1
ATOM 1082 C C . LEU A 1 137 ? -16.422 -4.438 -1.605 1 97.25 137 LEU A C 1
ATOM 1084 O O . LEU A 1 137 ? -15.984 -3.34 -1.962 1 97.25 137 LEU A O 1
ATOM 1088 N N . ASN A 1 138 ? -16.547 -5.422 -2.396 1 96.38 138 ASN A N 1
ATOM 1089 C CA . ASN A 1 138 ? -16.078 -5.336 -3.775 1 96.38 138 ASN A CA 1
ATOM 1090 C C . ASN A 1 138 ? -16.844 -4.273 -4.562 1 96.38 138 ASN A C 1
ATOM 1092 O O . ASN A 1 138 ? -16.266 -3.545 -5.363 1 96.38 138 ASN A O 1
ATOM 1096 N N . ARG A 1 139 ? -18.109 -4.168 -4.316 1 96.25 139 ARG A N 1
ATOM 1097 C CA . ARG A 1 139 ? -18.922 -3.156 -4.988 1 96.25 139 ARG A CA 1
ATOM 1098 C C . ARG A 1 139 ? -18.469 -1.75 -4.609 1 96.25 139 ARG A C 1
ATOM 1100 O O . ARG A 1 139 ? -18.344 -0.878 -5.473 1 96.25 139 ARG A O 1
ATOM 1107 N N . LEU A 1 140 ? -18.25 -1.548 -3.383 1 97.12 140 LEU A N 1
ATOM 1108 C CA . LEU A 1 140 ? -17.812 -0.241 -2.895 1 97.12 140 LEU A CA 1
ATOM 1109 C C . LEU A 1 140 ? -16.422 0.099 -3.404 1 97.12 140 LEU A C 1
ATOM 1111 O O . LEU A 1 140 ? -16.156 1.246 -3.766 1 97.12 140 LEU A O 1
ATOM 1115 N N . LEU A 1 141 ? -15.523 -0.907 -3.447 1 96.12 141 LEU A N 1
ATOM 1116 C CA . LEU A 1 141 ? -14.18 -0.711 -3.973 1 96.12 141 LEU A CA 1
ATOM 1117 C C . LEU A 1 141 ? -14.219 -0.356 -5.453 1 96.12 141 LEU A C 1
ATOM 1119 O O . LEU A 1 141 ? -13.453 0.492 -5.914 1 96.12 141 LEU A O 1
ATOM 1123 N N . ASP A 1 142 ? -15.094 -0.981 -6.172 1 94 142 ASP A N 1
ATOM 1124 C CA . ASP A 1 142 ? -15.242 -0.678 -7.59 1 94 142 ASP A CA 1
ATOM 1125 C C . ASP A 1 142 ? -15.656 0.775 -7.805 1 94 142 ASP A C 1
ATOM 1127 O O . ASP A 1 142 ? -15.164 1.44 -8.719 1 94 142 ASP A O 1
ATOM 1131 N N . LYS A 1 143 ? -16.531 1.266 -6.988 1 94.19 143 LYS A N 1
ATOM 1132 C CA . LYS A 1 143 ? -16.938 2.668 -7.059 1 94.19 143 LYS A CA 1
ATOM 1133 C C . LYS A 1 143 ? -15.766 3.592 -6.738 1 94.19 143 LYS A C 1
ATOM 1135 O O . LYS A 1 143 ? -15.617 4.652 -7.352 1 94.19 143 LYS A O 1
ATOM 1140 N N . LEU A 1 144 ? -14.984 3.18 -5.723 1 93.19 144 LEU A N 1
ATOM 1141 C CA . LEU A 1 144 ? -13.812 3.961 -5.336 1 93.19 144 LEU A CA 1
ATOM 1142 C C . LEU A 1 144 ? -12.82 4.059 -6.492 1 93.19 144 LEU A C 1
ATOM 1144 O O . LEU A 1 144 ? -12.242 5.117 -6.73 1 93.19 144 LEU A O 1
ATOM 1148 N N . LEU A 1 145 ? -12.648 2.998 -7.234 1 90.75 145 LEU A N 1
ATOM 1149 C CA . LEU A 1 145 ? -11.727 2.947 -8.367 1 90.75 145 LEU A CA 1
ATOM 1150 C C . LEU A 1 145 ? -12.117 3.959 -9.438 1 90.75 145 LEU A C 1
ATOM 1152 O O . LEU A 1 145 ? -11.258 4.504 -10.125 1 90.75 145 LEU A O 1
ATOM 1156 N N . LEU A 1 146 ? -13.344 4.289 -9.547 1 88.12 146 LEU A N 1
ATOM 1157 C CA . LEU A 1 146 ? -13.82 5.289 -10.5 1 88.12 146 LEU A CA 1
ATOM 1158 C C . LEU A 1 146 ? -13.281 6.672 -10.148 1 88.12 146 LEU A C 1
ATOM 1160 O O . LEU A 1 146 ? -13.109 7.52 -11.023 1 88.12 146 LEU A O 1
ATOM 1164 N N . GLY A 1 147 ? -13.031 6.828 -8.922 1 85.44 147 GLY A N 1
ATOM 1165 C CA . GLY A 1 147 ? -12.539 8.109 -8.453 1 85.44 147 GLY A CA 1
ATOM 1166 C C . GLY A 1 147 ? -11.07 8.336 -8.766 1 85.44 147 GLY A C 1
ATOM 1167 O O . GLY A 1 147 ? -10.57 9.453 -8.656 1 85.44 147 GLY A O 1
ATOM 1168 N N . THR A 1 148 ? -10.289 7.262 -9.086 1 85.5 148 THR A N 1
ATOM 1169 C CA . THR A 1 148 ? -8.867 7.371 -9.367 1 85.5 148 THR A CA 1
ATOM 1170 C C . THR A 1 148 ? -8.625 7.602 -10.859 1 85.5 148 THR A C 1
ATOM 1172 O O . THR A 1 148 ? -7.5 7.883 -11.273 1 85.5 148 THR A O 1
ATOM 1175 N N . LYS A 1 149 ? -9.469 7.387 -11.766 1 71 149 LYS A N 1
ATOM 1176 C CA . LYS A 1 149 ? -9.305 7.465 -13.211 1 71 149 LYS A CA 1
ATOM 1177 C C . LYS A 1 149 ? -9.141 8.914 -13.672 1 71 149 LYS A C 1
ATOM 1179 O O . LYS A 1 149 ? -8.562 9.172 -14.734 1 71 149 LYS A O 1
ATOM 1184 N N . TYR A 1 150 ? -9.594 9.961 -13.016 1 58.22 150 TYR A N 1
ATOM 1185 C CA . TYR A 1 150 ? -9.523 11.312 -13.562 1 58.22 150 TYR A CA 1
ATOM 1186 C C . TYR A 1 150 ? -8.375 12.094 -12.945 1 58.22 150 TYR A C 1
ATOM 1188 O O . TYR A 1 150 ? -8.461 12.539 -11.797 1 58.22 150 TYR A O 1
ATOM 1196 N N . PRO A 1 151 ? -7.152 11.953 -13.5 1 52.69 151 PRO A N 1
ATOM 1197 C CA . PRO A 1 151 ? -5.984 12.656 -12.969 1 52.69 151 PRO A CA 1
ATOM 1198 C C . PRO A 1 151 ? -6.223 14.148 -12.797 1 52.69 151 PRO A C 1
ATOM 1200 O O . PRO A 1 151 ? -7.004 14.742 -13.547 1 52.69 151 PRO A O 1
ATOM 1203 N N . ILE A 1 152 ? -6.141 14.68 -11.703 1 50.56 152 ILE A N 1
ATOM 1204 C CA . ILE A 1 152 ? -6.188 16.125 -11.5 1 50.56 152 ILE A CA 1
ATOM 1205 C C . ILE A 1 152 ? -5.031 16.781 -12.234 1 50.56 152 ILE A C 1
ATOM 1207 O O . ILE A 1 152 ? -3.863 16.484 -11.977 1 50.56 152 ILE A O 1
ATOM 1211 N N . TYR A 1 153 ? -5.023 17.047 -13.547 1 45.19 153 TYR A N 1
ATOM 1212 C CA . TYR A 1 153 ? -4.039 17.922 -14.164 1 45.19 153 TYR A CA 1
ATOM 1213 C C . TYR A 1 153 ? -3.977 19.266 -13.445 1 45.19 153 TYR A C 1
ATOM 1215 O O . TYR A 1 153 ? -5.012 19.828 -13.07 1 45.19 153 TYR A O 1
ATOM 1223 N N . PRO A 1 154 ? -2.896 19.484 -12.703 1 46.59 154 PRO A N 1
ATOM 1224 C CA . PRO A 1 154 ? -2.777 20.875 -12.242 1 46.59 154 PRO A CA 1
ATOM 1225 C C . PRO A 1 154 ? -3.221 21.875 -13.305 1 46.59 154 PRO A C 1
ATOM 1227 O O . PRO A 1 154 ? -3.061 21.625 -14.5 1 46.59 154 PRO A O 1
ATOM 1230 N N . GLN A 1 155 ? -4.258 22.547 -13.211 1 38.84 155 GLN A N 1
ATOM 1231 C CA . GLN A 1 155 ? -4.457 23.688 -14.102 1 38.84 155 GLN A CA 1
ATOM 1232 C C . GLN A 1 155 ? -3.164 24.484 -14.266 1 38.84 155 GLN A C 1
ATOM 1234 O O . GLN A 1 155 ? -2.521 24.859 -13.281 1 38.84 155 GLN A O 1
ATOM 1239 N N . LYS A 1 156 ? -2.428 24.25 -15.391 1 37.03 156 LYS A N 1
ATOM 1240 C CA . LYS A 1 156 ? -1.421 25.234 -15.758 1 37.03 156 LYS A CA 1
ATOM 1241 C C . LYS A 1 156 ? -1.821 26.641 -15.281 1 37.03 156 LYS A C 1
ATOM 1243 O O . LYS A 1 156 ? -2.908 27.125 -15.602 1 37.03 156 LYS A O 1
ATOM 1248 N N . GLY A 1 157 ? -1.417 27.062 -14.109 1 31.08 157 GLY A N 1
ATOM 1249 C CA . GLY A 1 157 ? -1.575 28.5 -13.977 1 31.08 157 GLY A CA 1
ATOM 1250 C C . GLY A 1 157 ? -1.346 29.25 -15.273 1 31.08 157 GLY A C 1
ATOM 1251 O O . GLY A 1 157 ? -0.441 28.922 -16.047 1 31.08 157 GLY A O 1
ATOM 1252 N N . ALA A 1 158 ? -2.314 29.703 -16 1 34.44 158 ALA A N 1
ATOM 1253 C CA . ALA A 1 158 ? -2.25 30.688 -17.078 1 34.44 158 ALA A CA 1
ATOM 1254 C C . ALA A 1 158 ? -1.198 31.75 -16.781 1 34.44 158 ALA A C 1
ATOM 1256 O O . ALA A 1 158 ? -1.307 32.5 -15.789 1 34.44 158 ALA A O 1
ATOM 1257 N N . HIS A 1 159 ? 0.13 31.375 -17.016 1 34.97 159 HIS A N 1
ATOM 1258 C CA . HIS A 1 159 ? 1.063 32.469 -17.203 1 34.97 159 HIS A CA 1
ATOM 1259 C C . HIS A 1 159 ? 0.364 33.688 -17.797 1 34.97 159 HIS A C 1
ATOM 1261 O O . HIS A 1 159 ? -0.301 33.594 -18.828 1 34.97 159 HIS A O 1
ATOM 1267 N N . HIS A 1 160 ? -0.292 34.531 -17.031 1 32.62 160 HIS A N 1
ATOM 1268 C CA . HIS A 1 160 ? -0.55 35.875 -17.516 1 32.62 160 HIS A CA 1
ATOM 1269 C C . HIS A 1 160 ? 0.684 36.469 -18.188 1 32.62 160 HIS A C 1
ATOM 1271 O O . HIS A 1 160 ? 1.738 36.594 -17.562 1 32.62 160 HIS A O 1
ATOM 1277 N N . ASP A 1 161 ? 0.956 36.125 -19.469 1 36.44 161 ASP A N 1
ATOM 1278 C CA . ASP A 1 161 ? 1.736 36.938 -20.406 1 36.44 161 ASP A CA 1
ATOM 1279 C C . ASP A 1 161 ? 1.454 38.438 -20.219 1 36.44 161 ASP A C 1
ATOM 1281 O O . ASP A 1 161 ? 0.396 38.906 -20.609 1 36.44 161 ASP A O 1
ATOM 1285 N N . GLY A 1 162 ? 1.546 39.031 -19.031 1 31.47 162 GLY A N 1
ATOM 1286 C CA . GLY A 1 162 ? 1.607 40.5 -19.062 1 31.47 162 GLY A CA 1
ATOM 1287 C C . GLY A 1 162 ? 2.703 41.031 -19.969 1 31.47 162 GLY A C 1
ATOM 1288 O O . GLY A 1 162 ? 3.838 41.219 -19.531 1 31.47 162 GLY A O 1
ATOM 1289 N N . THR A 1 163 ? 2.793 40.594 -21.234 1 32.47 163 THR A N 1
ATOM 1290 C CA . THR A 1 163 ? 3.52 41.344 -22.25 1 32.47 163 THR A CA 1
ATOM 1291 C C . THR A 1 163 ? 2.965 42.781 -22.344 1 32.47 163 THR A C 1
ATOM 1293 O O . THR A 1 163 ? 3.473 43.594 -23.125 1 32.47 163 THR A O 1
ATOM 1296 N N . SER A 1 164 ? 2.523 43.688 -21.344 1 25.48 164 SER A N 1
ATOM 1297 C CA . SER A 1 164 ? 2.729 45.031 -21.859 1 25.48 164 SER A CA 1
ATOM 1298 C C . SER A 1 164 ? 4.207 45.406 -21.844 1 25.48 164 SER A C 1
ATOM 1300 O O . SER A 1 164 ? 4.961 44.969 -20.969 1 25.48 164 SER A O 1
ATOM 1302 N N . MET B 1 1 ? -2.199 -32.562 -13.039 1 33.09 1 MET B N 1
ATOM 1303 C CA . MET B 1 1 ? -3.492 -32.281 -12.43 1 33.09 1 MET B CA 1
ATOM 1304 C C . MET B 1 1 ? -3.457 -30.953 -11.664 1 33.09 1 MET B C 1
ATOM 1306 O O . MET B 1 1 ? -2.516 -30.688 -10.914 1 33.09 1 MET B O 1
ATOM 1310 N N . ARG B 1 2 ? -3.918 -29.844 -12.211 1 42.28 2 ARG B N 1
ATOM 1311 C CA . ARG B 1 2 ? -4.07 -28.531 -11.594 1 42.28 2 ARG B CA 1
ATOM 1312 C C . ARG B 1 2 ? -4.516 -28.641 -10.141 1 42.28 2 ARG B C 1
ATOM 1314 O O . ARG B 1 2 ? -5.594 -29.172 -9.859 1 42.28 2 ARG B O 1
ATOM 1321 N N . LYS B 1 3 ? -3.562 -29.062 -9.281 1 49.69 3 LYS B N 1
ATOM 1322 C CA . LYS B 1 3 ? -4.012 -29.406 -7.934 1 49.69 3 LYS B CA 1
ATOM 1323 C C . LYS B 1 3 ? -5.039 -28.406 -7.422 1 49.69 3 LYS B C 1
ATOM 1325 O O . LYS B 1 3 ? -4.789 -27.203 -7.422 1 49.69 3 LYS B O 1
ATOM 1330 N N . VAL B 1 4 ? -6.297 -28.672 -7.68 1 50.53 4 VAL B N 1
ATOM 1331 C CA . VAL B 1 4 ? -7.477 -28 -7.148 1 50.53 4 VAL B CA 1
ATOM 1332 C C . VAL B 1 4 ? -7.324 -27.797 -5.641 1 50.53 4 VAL B C 1
ATOM 1334 O O . VAL B 1 4 ? -7.004 -28.75 -4.914 1 50.53 4 VAL B O 1
ATOM 1337 N N . TYR B 1 5 ? -6.766 -26.703 -5.305 1 60.19 5 TYR B N 1
ATOM 1338 C CA . TYR B 1 5 ? -6.746 -26.469 -3.865 1 60.19 5 TYR B CA 1
ATOM 1339 C C . TYR B 1 5 ? -8.156 -26.281 -3.326 1 60.19 5 TYR B C 1
ATOM 1341 O O . TYR B 1 5 ? -8.742 -25.203 -3.488 1 60.19 5 TYR B O 1
ATOM 1349 N N . PRO B 1 6 ? -8.883 -27.422 -3.195 1 57.5 6 PRO B N 1
ATOM 1350 C CA . PRO B 1 6 ? -10.273 -27.406 -2.729 1 57.5 6 PRO B CA 1
ATOM 1351 C C . PRO B 1 6 ? -10.531 -26.297 -1.706 1 57.5 6 PRO B C 1
ATOM 1353 O O . PRO B 1 6 ? -11.672 -25.828 -1.572 1 57.5 6 PRO B O 1
ATOM 1356 N N . ASP B 1 7 ? -9.555 -25.828 -1.027 1 64.12 7 ASP B N 1
ATOM 1357 C CA . ASP B 1 7 ? -9.789 -24.922 0.095 1 64.12 7 ASP B CA 1
ATOM 1358 C C . ASP B 1 7 ? -9.727 -23.453 -0.351 1 64.12 7 ASP B C 1
ATOM 1360 O O . ASP B 1 7 ? -9.828 -22.547 0.473 1 64.12 7 ASP B O 1
ATOM 1364 N N . VAL B 1 8 ? -9.766 -23.438 -1.705 1 68.56 8 VAL B N 1
ATOM 1365 C CA . VAL B 1 8 ? -9.68 -22.047 -2.168 1 68.56 8 VAL B CA 1
ATOM 1366 C C . VAL B 1 8 ? -11.062 -21.406 -2.133 1 68.56 8 VAL B C 1
ATOM 1368 O O . VAL B 1 8 ? -12.008 -21.938 -2.727 1 68.56 8 VAL B O 1
ATOM 1371 N N . ASP B 1 9 ? -11.195 -20.375 -1.239 1 83 9 ASP B N 1
ATOM 1372 C CA . ASP B 1 9 ? -12.383 -19.516 -1.294 1 83 9 ASP B CA 1
ATOM 1373 C C . ASP B 1 9 ? -12.242 -18.453 -2.385 1 83 9 ASP B C 1
ATOM 1375 O O . ASP B 1 9 ? -11.617 -17.422 -2.172 1 83 9 ASP B O 1
ATOM 1379 N N . THR B 1 10 ? -12.828 -18.766 -3.529 1 83.06 10 THR B N 1
ATOM 1380 C CA . THR B 1 10 ? -12.68 -17.922 -4.715 1 83.06 10 THR B CA 1
ATOM 1381 C C . THR B 1 10 ? -13.117 -16.5 -4.418 1 83.06 10 THR B C 1
ATOM 1383 O O . THR B 1 10 ? -12.508 -15.547 -4.91 1 83.06 10 THR B O 1
ATOM 1386 N N . GLN B 1 11 ? -14.141 -16.422 -3.672 1 87.19 11 GLN B N 1
ATOM 1387 C CA . GLN B 1 11 ? -14.625 -15.078 -3.355 1 87.19 11 GLN B CA 1
ATOM 1388 C C . GLN B 1 11 ? -13.586 -14.297 -2.557 1 87.19 11 GLN B C 1
ATOM 1390 O O . GLN B 1 11 ? -13.352 -13.117 -2.828 1 87.19 11 GLN B O 1
ATOM 1395 N N . SER B 1 12 ? -12.977 -14.938 -1.606 1 89.5 12 SER B N 1
ATOM 1396 C CA . SER B 1 12 ? -11.953 -14.281 -0.799 1 89.5 12 SER B CA 1
ATOM 1397 C C . SER B 1 12 ? -10.75 -13.883 -1.648 1 89.5 12 SER B C 1
ATOM 1399 O O . SER B 1 12 ? -10.188 -12.805 -1.459 1 89.5 12 SER B O 1
ATOM 1401 N N . VAL B 1 13 ? -10.445 -14.742 -2.537 1 86.62 13 VAL B N 1
ATOM 1402 C CA . VAL B 1 13 ? -9.305 -14.461 -3.404 1 86.62 13 VAL B CA 1
ATOM 1403 C C . VAL B 1 13 ? -9.609 -13.25 -4.289 1 86.62 13 VAL B C 1
ATOM 1405 O O . VAL B 1 13 ? -8.789 -12.344 -4.418 1 86.62 13 VAL B O 1
ATOM 1408 N N . LEU B 1 14 ? -10.75 -13.227 -4.848 1 85.94 14 LEU B N 1
ATOM 1409 C CA . LEU B 1 14 ? -11.148 -12.117 -5.707 1 85.94 14 LEU B CA 1
ATOM 1410 C C . LEU B 1 14 ? -11.211 -10.82 -4.918 1 85.94 14 LEU B C 1
ATOM 1412 O O . LEU B 1 14 ? -10.773 -9.773 -5.402 1 85.94 14 LEU B O 1
ATOM 1416 N N . THR B 1 15 ? -11.766 -10.922 -3.764 1 92.5 15 THR B N 1
ATOM 1417 C CA . THR B 1 15 ? -11.867 -9.75 -2.902 1 92.5 15 THR B CA 1
ATOM 1418 C C . THR B 1 15 ? -10.477 -9.219 -2.545 1 92.5 15 THR B C 1
ATOM 1420 O O . THR B 1 15 ? -10.25 -8.008 -2.559 1 92.5 15 THR B O 1
ATOM 1423 N N . PHE B 1 16 ? -9.609 -10.148 -2.234 1 92.25 16 PHE B N 1
ATOM 1424 C CA . PHE B 1 16 ? -8.234 -9.766 -1.915 1 92.25 16 PHE B CA 1
ATOM 1425 C C . PHE B 1 16 ? -7.59 -9.039 -3.088 1 92.25 16 PHE B C 1
ATOM 1427 O O . PHE B 1 16 ? -6.988 -7.98 -2.912 1 92.25 16 PHE B O 1
ATOM 1434 N N . LEU B 1 17 ? -7.762 -9.555 -4.27 1 87.81 17 LEU B N 1
ATOM 1435 C CA . LEU B 1 17 ? -7.176 -8.961 -5.469 1 87.81 17 LEU B CA 1
ATOM 1436 C C . LEU B 1 17 ? -7.773 -7.59 -5.746 1 87.81 17 LEU B C 1
ATOM 1438 O O . LEU B 1 17 ? -7.051 -6.645 -6.078 1 87.81 17 LEU B O 1
ATOM 1442 N N . ASN B 1 18 ? -9.031 -7.461 -5.605 1 90.5 18 ASN B N 1
ATOM 1443 C CA . ASN B 1 18 ? -9.711 -6.188 -5.816 1 90.5 18 ASN B CA 1
ATOM 1444 C C . ASN B 1 18 ? -9.281 -5.145 -4.793 1 90.5 18 ASN B C 1
ATOM 1446 O O . ASN B 1 18 ? -9.039 -3.986 -5.141 1 90.5 18 ASN B O 1
ATOM 1450 N N . PHE B 1 19 ? -9.211 -5.562 -3.555 1 94.44 19 PHE B N 1
ATOM 1451 C CA . PHE B 1 19 ? -8.766 -4.691 -2.471 1 94.44 19 PHE B CA 1
ATOM 1452 C C . PHE B 1 19 ? -7.371 -4.148 -2.754 1 94.44 19 PHE B C 1
ATOM 1454 O O . PHE B 1 19 ? -7.137 -2.943 -2.648 1 94.44 19 PHE B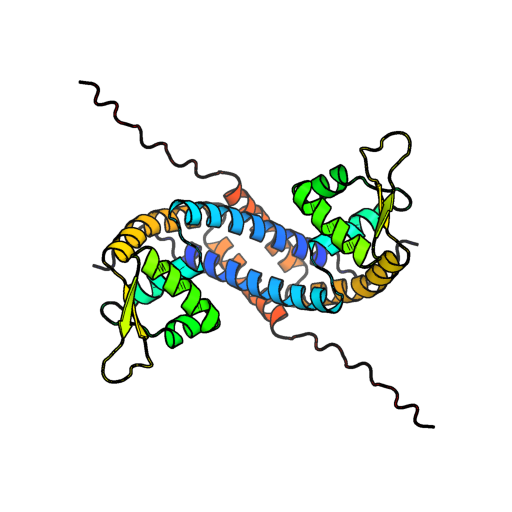 O 1
ATOM 1461 N N . ARG B 1 20 ? -6.531 -4.98 -3.121 1 91 20 ARG B N 1
ATOM 1462 C CA . ARG B 1 20 ? -5.152 -4.605 -3.422 1 91 20 ARG B CA 1
ATOM 1463 C C . ARG B 1 20 ? -5.094 -3.652 -4.613 1 91 20 ARG B C 1
ATOM 1465 O O . ARG B 1 20 ? -4.387 -2.645 -4.57 1 91 20 ARG B O 1
ATOM 1472 N N . THR B 1 21 ? -5.809 -3.973 -5.676 1 88.81 21 THR B N 1
ATOM 1473 C CA . THR B 1 21 ? -5.84 -3.141 -6.875 1 88.81 21 THR B CA 1
ATOM 1474 C C . THR B 1 21 ? -6.367 -1.746 -6.547 1 88.81 21 THR B C 1
ATOM 1476 O O . THR B 1 21 ? -5.785 -0.743 -6.969 1 88.81 21 THR B O 1
ATOM 1479 N N . CYS B 1 22 ? -7.398 -1.718 -5.809 1 92.56 22 CYS B N 1
ATOM 1480 C CA . CYS B 1 22 ? -8 -0.445 -5.43 1 92.56 22 CYS B CA 1
ATOM 1481 C C . CYS B 1 22 ? -7.035 0.389 -4.594 1 92.56 22 CYS B C 1
ATOM 1483 O O . CYS B 1 22 ? -6.863 1.583 -4.848 1 92.56 22 CYS B O 1
ATOM 1485 N N . PHE B 1 23 ? -6.445 -0.237 -3.695 1 92.69 23 PHE B N 1
ATOM 1486 C CA . PHE B 1 23 ? -5.512 0.501 -2.852 1 92.69 23 PHE B CA 1
ATOM 1487 C C . PHE B 1 23 ? -4.363 1.066 -3.68 1 92.69 23 PHE B C 1
ATOM 1489 O O . PHE B 1 23 ? -3.994 2.232 -3.523 1 92.69 23 PHE B O 1
ATOM 1496 N N . ARG B 1 24 ? -3.789 0.299 -4.527 1 89.44 24 ARG B N 1
ATOM 1497 C CA . ARG B 1 24 ? -2.672 0.757 -5.348 1 89.44 24 ARG B CA 1
ATOM 1498 C C . ARG B 1 24 ? -3.072 1.956 -6.199 1 89.44 24 ARG B C 1
ATOM 1500 O O . ARG B 1 24 ? -2.307 2.912 -6.336 1 89.44 24 ARG B O 1
ATOM 1507 N N . ALA B 1 25 ? -4.227 1.902 -6.723 1 90.56 25 ALA B N 1
ATOM 1508 C CA . ALA B 1 25 ? -4.707 3.004 -7.555 1 90.56 25 ALA B CA 1
ATOM 1509 C C . ALA B 1 25 ? -4.887 4.273 -6.727 1 90.56 25 ALA B C 1
ATOM 1511 O O . ALA B 1 25 ? -4.434 5.352 -7.125 1 90.56 25 ALA B O 1
ATOM 1512 N N . VAL B 1 26 ? -5.5 4.141 -5.605 1 92.38 26 VAL B N 1
ATOM 1513 C CA . VAL B 1 26 ? -5.75 5.27 -4.715 1 92.38 26 VAL B CA 1
ATOM 1514 C C . VAL B 1 26 ? -4.422 5.828 -4.203 1 92.38 26 VAL B C 1
ATOM 1516 O O . VAL B 1 26 ? -4.207 7.043 -4.215 1 92.38 26 VAL B O 1
ATOM 1519 N N . ALA B 1 27 ? -3.566 4.926 -3.812 1 91.38 27 ALA B N 1
ATOM 1520 C CA . ALA B 1 27 ? -2.266 5.328 -3.285 1 91.38 27 ALA B CA 1
ATOM 1521 C C . ALA B 1 27 ? -1.443 6.051 -4.348 1 91.38 27 ALA B C 1
ATOM 1523 O O . ALA B 1 27 ? -0.79 7.055 -4.059 1 91.38 27 ALA B O 1
ATOM 1524 N N . ASN B 1 28 ? -1.442 5.527 -5.496 1 90.5 28 ASN B N 1
ATOM 1525 C CA . ASN B 1 28 ? -0.703 6.152 -6.586 1 90.5 28 ASN B CA 1
ATOM 1526 C C . ASN B 1 28 ? -1.242 7.547 -6.902 1 90.5 28 ASN B C 1
ATOM 1528 O O . ASN B 1 28 ? -0.47 8.484 -7.098 1 90.5 28 ASN B O 1
ATOM 1532 N N . ASP B 1 29 ? -2.516 7.633 -6.953 1 90.88 29 ASP B N 1
ATOM 1533 C CA . ASP B 1 29 ? -3.156 8.922 -7.203 1 90.88 29 ASP B CA 1
ATOM 1534 C C . ASP B 1 29 ? -2.795 9.938 -6.117 1 90.88 29 ASP B C 1
ATOM 1536 O O . ASP B 1 29 ? -2.385 11.055 -6.422 1 90.88 29 ASP B O 1
ATOM 1540 N N . TYR B 1 30 ? -2.848 9.531 -4.965 1 92.31 30 TYR B N 1
ATOM 1541 C CA . TYR B 1 30 ? -2.557 10.406 -3.834 1 92.31 30 TYR B CA 1
ATOM 1542 C C . TYR B 1 30 ? -1.077 10.773 -3.797 1 92.31 30 TYR B C 1
ATOM 1544 O O . TYR B 1 30 ? -0.722 11.914 -3.494 1 92.31 30 TYR B O 1
ATOM 1552 N N . GLN B 1 31 ? -0.261 9.852 -4.105 1 92.44 31 GLN B N 1
ATOM 1553 C CA . GLN B 1 31 ? 1.177 10.094 -4.121 1 92.44 31 GLN B CA 1
ATOM 1554 C C . GLN B 1 31 ? 1.54 11.164 -5.145 1 92.44 31 GLN B C 1
ATOM 1556 O O . GLN B 1 31 ? 2.441 11.977 -4.91 1 92.44 31 GLN B O 1
ATOM 1561 N N . GLN B 1 32 ? 0.924 11.148 -6.199 1 91.56 32 GLN B N 1
ATOM 1562 C CA . GLN B 1 32 ? 1.175 12.148 -7.234 1 91.56 32 GLN B CA 1
ATOM 1563 C C . GLN B 1 32 ? 0.908 13.562 -6.711 1 91.56 32 GLN B C 1
ATOM 1565 O O . GLN B 1 32 ? 1.639 14.5 -7.035 1 91.56 32 GLN B O 1
ATOM 1570 N N . VAL B 1 33 ? -0.084 13.695 -5.953 1 92.81 33 VAL B N 1
ATOM 1571 C CA . VAL B 1 33 ? -0.425 14.984 -5.359 1 92.81 33 VAL B CA 1
ATOM 1572 C C . VAL B 1 33 ? 0.655 15.398 -4.363 1 92.81 33 VAL B C 1
ATOM 1574 O O . VAL B 1 33 ? 1.11 16.547 -4.371 1 92.81 33 VAL B O 1
ATOM 1577 N N . LEU B 1 34 ? 1.09 14.453 -3.6 1 95.12 34 LEU B N 1
ATOM 1578 C CA . LEU B 1 34 ? 2.146 14.711 -2.629 1 95.12 34 LEU B CA 1
ATOM 1579 C C . LEU B 1 34 ? 3.434 15.141 -3.326 1 95.12 34 LEU B C 1
ATOM 1581 O O . LEU B 1 34 ? 4.094 16.094 -2.896 1 95.12 34 LEU B O 1
ATOM 1585 N N . ASP B 1 35 ? 3.674 14.523 -4.422 1 93.94 35 ASP B N 1
ATOM 1586 C CA . ASP B 1 35 ? 4.895 14.789 -5.18 1 93.94 35 ASP B CA 1
ATOM 1587 C C . ASP B 1 35 ? 4.922 16.234 -5.688 1 93.94 35 ASP B C 1
ATOM 1589 O O . ASP B 1 35 ? 5.984 16.859 -5.723 1 93.94 35 ASP B O 1
ATOM 1593 N N . GLN B 1 36 ? 3.865 16.734 -5.992 1 93.31 36 GLN B N 1
ATOM 1594 C CA . GLN B 1 36 ? 3.77 18.094 -6.512 1 93.31 36 GLN B CA 1
ATOM 1595 C C . GLN B 1 36 ? 4.191 19.109 -5.457 1 93.31 36 GLN B C 1
ATOM 1597 O O . GLN B 1 36 ? 4.566 20.234 -5.789 1 93.31 36 GLN B O 1
ATOM 1602 N N . PHE B 1 37 ? 4.188 18.719 -4.258 1 95 37 PHE B N 1
ATOM 1603 C CA . PHE B 1 37 ? 4.512 19.641 -3.178 1 95 37 PHE B CA 1
ATOM 1604 C C . PHE B 1 37 ? 5.793 19.219 -2.469 1 95 37 PHE B C 1
ATOM 1606 O O . PHE B 1 37 ? 6.113 19.734 -1.396 1 95 37 PHE B O 1
ATOM 1613 N N . GLY B 1 38 ? 6.438 18.172 -3.037 1 93.25 38 GLY B N 1
ATOM 1614 C CA . GLY B 1 38 ? 7.664 17.703 -2.416 1 93.25 38 GLY B CA 1
ATOM 1615 C C . GLY B 1 38 ? 7.43 17.031 -1.07 1 93.25 38 GLY B C 1
ATOM 1616 O O . GLY B 1 38 ? 8.289 17.094 -0.188 1 93.25 38 GLY B O 1
ATOM 1617 N N . LEU B 1 39 ? 6.297 16.469 -0.908 1 95.88 39 LEU B N 1
ATOM 1618 C CA . LEU B 1 39 ? 5.926 15.836 0.353 1 95.88 39 LEU B CA 1
ATOM 1619 C C . LEU B 1 39 ? 5.82 14.32 0.194 1 95.88 39 LEU B C 1
ATOM 1621 O O . LEU B 1 39 ? 5.691 13.82 -0.924 1 95.88 39 LEU B O 1
ATOM 1625 N N . SER B 1 40 ? 5.984 13.633 1.254 1 94.62 40 SER B N 1
ATOM 1626 C CA . SER B 1 40 ? 5.559 12.25 1.459 1 94.62 40 SER B CA 1
ATOM 1627 C C . SER B 1 40 ? 4.469 12.164 2.523 1 94.62 40 SER B C 1
ATOM 1629 O O . SER B 1 40 ? 4.195 13.141 3.223 1 94.62 40 SER B O 1
ATOM 1631 N N . GLU B 1 41 ? 3.904 11.023 2.578 1 92.25 41 GLU B N 1
ATOM 1632 C CA . GLU B 1 41 ? 2.896 10.844 3.617 1 92.25 41 GLU B CA 1
ATOM 1633 C C . GLU B 1 41 ? 3.477 11.117 5.004 1 92.25 41 GLU B C 1
ATOM 1635 O O . GLU B 1 41 ? 2.854 11.805 5.816 1 92.25 41 GLU B O 1
ATOM 1640 N N . SER B 1 42 ? 4.652 10.609 5.207 1 94.56 42 SER B N 1
ATOM 1641 C CA . SER B 1 42 ? 5.277 10.766 6.516 1 94.56 42 SER B CA 1
ATOM 1642 C C . SER B 1 42 ? 5.645 12.227 6.781 1 94.56 42 SER B C 1
ATOM 1644 O O . SER B 1 42 ? 5.441 12.727 7.891 1 94.56 42 SER B O 1
ATOM 1646 N N . ARG B 1 43 ? 6.195 12.859 5.789 1 95.44 43 ARG B N 1
ATOM 1647 C CA . ARG B 1 43 ? 6.531 14.273 5.941 1 95.44 43 ARG B CA 1
ATOM 1648 C C . ARG B 1 43 ? 5.285 15.109 6.203 1 95.44 43 ARG B C 1
ATOM 1650 O O . ARG B 1 43 ? 5.297 16 7.043 1 95.44 43 ARG B O 1
ATOM 1657 N N . PHE B 1 44 ? 4.277 14.812 5.48 1 95.25 44 PHE B N 1
ATOM 1658 C CA . PHE B 1 44 ? 3.004 15.5 5.676 1 95.25 44 PHE B CA 1
ATOM 1659 C C . PHE B 1 44 ? 2.488 15.289 7.098 1 95.25 44 PHE B C 1
ATOM 1661 O O . PHE B 1 44 ? 2.09 16.25 7.766 1 95.25 44 PHE B O 1
ATOM 1668 N N . LEU B 1 45 ? 2.51 14.094 7.555 1 93.56 45 LEU B N 1
ATOM 1669 C CA . LEU B 1 45 ? 2.027 13.781 8.898 1 93.56 45 LEU B CA 1
ATOM 1670 C C . LEU B 1 45 ? 2.846 14.516 9.953 1 93.56 45 LEU B C 1
ATOM 1672 O O . LEU B 1 45 ? 2.291 15.039 10.922 1 93.56 45 LEU B O 1
ATOM 1676 N N . ILE B 1 46 ? 4.082 14.547 9.766 1 95.81 46 ILE B N 1
ATOM 1677 C CA . ILE B 1 46 ? 4.945 15.258 10.703 1 95.81 46 ILE B CA 1
ATOM 1678 C C . ILE B 1 46 ? 4.551 16.734 10.766 1 95.81 46 ILE B C 1
ATOM 1680 O O . ILE B 1 46 ? 4.414 17.297 11.852 1 95.81 46 ILE B O 1
ATOM 1684 N N . LEU B 1 47 ? 4.367 17.375 9.617 1 95.81 47 LEU B N 1
ATOM 1685 C CA . LEU B 1 47 ? 3.945 18.766 9.586 1 95.81 47 LEU B CA 1
ATOM 1686 C C . LEU B 1 47 ? 2.607 18.953 10.297 1 95.81 47 LEU B C 1
ATOM 1688 O O . LEU B 1 47 ? 2.412 19.922 11.023 1 95.81 47 LEU B O 1
ATOM 1692 N N . MET B 1 48 ? 1.771 18.031 10.078 1 93.69 48 MET B N 1
ATOM 1693 C CA . MET B 1 48 ? 0.461 18.094 10.727 1 93.69 48 MET B CA 1
ATOM 1694 C C . MET B 1 48 ? 0.591 18 12.242 1 93.69 48 MET B C 1
ATOM 1696 O O . MET B 1 48 ? -0.07 18.734 12.977 1 93.69 48 MET B O 1
ATOM 1700 N N . PHE B 1 49 ? 1.387 17.031 12.703 1 93.19 49 PHE B N 1
ATOM 1701 C CA . PHE B 1 49 ? 1.614 16.891 14.133 1 93.19 49 PHE B CA 1
ATOM 1702 C C . PHE B 1 49 ? 2.152 18.188 14.727 1 93.19 49 PHE B C 1
ATOM 1704 O O . PHE B 1 49 ? 1.682 18.641 15.773 1 93.19 49 PHE B O 1
ATOM 1711 N N . LEU B 1 50 ? 3.078 18.781 14.078 1 94.94 50 LEU B N 1
ATOM 1712 C CA . LEU B 1 50 ? 3.697 20 14.562 1 94.94 50 LEU B CA 1
ATOM 1713 C C . LEU B 1 50 ? 2.715 21.172 14.5 1 94.94 50 LEU B C 1
ATOM 1715 O O . LEU B 1 50 ? 2.689 22.016 15.398 1 94.94 50 LEU B O 1
ATOM 1719 N N . TYR B 1 51 ? 1.992 21.203 13.438 1 91.56 51 TYR B N 1
ATOM 1720 C CA . TYR B 1 51 ? 0.994 22.25 13.266 1 91.56 51 TYR B CA 1
ATOM 1721 C C . TYR B 1 51 ? 0.015 22.266 14.43 1 91.56 51 TYR B C 1
ATOM 1723 O O . TYR B 1 51 ? -0.289 23.328 14.977 1 91.56 51 TYR B O 1
ATOM 1731 N N . HIS B 1 52 ? -0.417 21.172 14.859 1 89.25 52 HIS B N 1
ATOM 1732 C CA . HIS B 1 52 ? -1.405 21.062 15.922 1 89.25 52 HIS B CA 1
ATOM 1733 C C . HIS B 1 52 ? -0.773 21.328 17.297 1 89.25 52 HIS B C 1
ATOM 1735 O O . HIS B 1 52 ? -1.48 21.578 18.266 1 89.25 52 HIS B O 1
ATOM 1741 N N . GLN B 1 53 ? 0.456 21.234 17.328 1 84.44 53 GLN B N 1
ATOM 1742 C CA . GLN B 1 53 ? 1.154 21.406 18.609 1 84.44 53 GLN B CA 1
ATOM 1743 C C . GLN B 1 53 ? 1.707 22.812 18.75 1 84.44 53 GLN B C 1
ATOM 1745 O O . GLN B 1 53 ? 2.252 23.172 19.797 1 84.44 53 GLN B O 1
ATOM 1750 N N . GLN B 1 54 ? 1.511 23.625 17.766 1 78.56 54 GLN B N 1
ATOM 1751 C CA . GLN B 1 54 ? 2.062 24.984 17.844 1 78.56 54 GLN B CA 1
ATOM 1752 C C . GLN B 1 54 ? 1.478 25.75 19.016 1 78.56 54 GLN B C 1
ATOM 1754 O O . GLN B 1 54 ? 0.301 25.594 19.344 1 78.56 54 GLN B O 1
ATOM 1759 N N . PRO B 1 55 ? 2.408 26.391 19.734 1 79.62 55 PRO B N 1
ATOM 1760 C CA . PRO B 1 55 ? 3.791 26.734 19.391 1 79.62 55 PRO B CA 1
ATOM 1761 C C . PRO B 1 55 ? 4.809 25.781 20 1 79.62 55 PRO B C 1
ATOM 1763 O O . PRO B 1 55 ? 6.016 26.016 19.906 1 79.62 55 PRO B O 1
ATOM 1766 N N . GLN B 1 56 ? 4.324 24.734 20.547 1 81.5 56 GLN B N 1
ATOM 1767 C CA . GLN B 1 56 ? 5.234 23.797 21.203 1 81.5 56 GLN B CA 1
ATOM 1768 C C . GLN B 1 56 ? 5.98 22.938 20.188 1 81.5 56 GLN B C 1
ATOM 1770 O O . GLN B 1 56 ? 5.488 22.719 19.078 1 81.5 56 GLN B O 1
ATOM 1775 N N . ALA B 1 57 ? 7.215 22.578 20.609 1 91 57 ALA B N 1
ATOM 1776 C CA . ALA B 1 57 ? 8.055 21.688 19.812 1 91 57 ALA B CA 1
ATOM 1777 C C . ALA B 1 57 ? 7.84 20.234 20.219 1 91 57 ALA B C 1
ATOM 1779 O O . ALA B 1 57 ? 7.312 19.953 21.297 1 91 57 ALA B O 1
ATOM 1780 N N . LEU B 1 58 ? 8.109 19.391 19.344 1 93.88 58 LEU B N 1
ATOM 1781 C CA . LEU B 1 58 ? 8.062 17.953 19.641 1 93.88 58 LEU B CA 1
ATOM 1782 C C . LEU B 1 58 ? 9.438 17.328 19.5 1 93.88 58 LEU B C 1
ATOM 1784 O O . LEU B 1 58 ? 10.234 17.734 18.641 1 93.88 58 LEU B O 1
ATOM 1788 N N . SER B 1 59 ? 9.648 16.359 20.312 1 93.25 59 SER B N 1
ATOM 1789 C CA . SER B 1 59 ? 10.898 15.609 20.203 1 93.25 59 SER B CA 1
ATOM 1790 C C . SER B 1 59 ? 10.836 14.57 19.094 1 93.25 59 SER B C 1
ATOM 1792 O O . SER B 1 59 ? 9.75 14.188 18.656 1 93.25 59 SER B O 1
ATOM 1794 N N . ILE B 1 60 ? 11.992 14.117 18.703 1 93.75 60 ILE B N 1
ATOM 1795 C CA . ILE B 1 60 ? 12.07 13.062 17.703 1 93.75 60 ILE B CA 1
ATOM 1796 C C . ILE B 1 60 ? 11.367 11.805 18.219 1 93.75 60 ILE B C 1
ATOM 1798 O O . ILE B 1 60 ? 10.695 11.102 17.453 1 93.75 60 ILE B O 1
ATOM 1802 N N . THR B 1 61 ? 11.508 11.602 19.484 1 93.5 61 THR B N 1
ATOM 1803 C CA . THR B 1 61 ? 10.898 10.43 20.109 1 93.5 61 THR B CA 1
ATOM 1804 C C . THR B 1 61 ? 9.383 10.484 20 1 93.5 61 THR B C 1
ATOM 1806 O O . THR B 1 61 ? 8.734 9.508 19.609 1 93.5 61 THR B O 1
ATOM 1809 N N . VAL B 1 62 ? 8.836 11.562 20.281 1 93.5 62 VAL B N 1
ATOM 1810 C CA . VAL B 1 62 ? 7.387 11.734 20.234 1 93.5 62 VAL B CA 1
ATOM 1811 C C . VAL B 1 62 ? 6.906 11.648 18.781 1 93.5 62 VAL B C 1
ATOM 1813 O O . VAL B 1 62 ? 5.887 11.008 18.5 1 93.5 62 VAL B O 1
ATOM 1816 N N . LEU B 1 63 ? 7.617 12.25 17.859 1 95.81 63 LEU B N 1
ATOM 1817 C CA . LEU B 1 63 ? 7.258 12.195 16.453 1 95.81 63 LEU B CA 1
ATOM 1818 C C . LEU B 1 63 ? 7.277 10.75 15.945 1 95.81 63 LEU B C 1
ATOM 1820 O O . LEU B 1 63 ? 6.391 10.344 15.195 1 95.81 63 LEU B O 1
ATOM 1824 N N . ALA B 1 64 ? 8.289 10.016 16.375 1 95.56 64 ALA B N 1
ATOM 1825 C CA . ALA B 1 64 ? 8.414 8.625 15.969 1 95.56 64 ALA B CA 1
ATOM 1826 C C . ALA B 1 64 ? 7.238 7.797 16.484 1 95.56 64 ALA B C 1
ATOM 1828 O O . ALA B 1 64 ? 6.668 6.988 15.75 1 95.56 64 ALA B O 1
ATOM 1829 N N . GLU B 1 65 ? 6.82 7.988 17.703 1 94.06 65 GLU B N 1
ATOM 1830 C CA . GLU B 1 65 ? 5.688 7.293 18.297 1 94.06 65 GLU B CA 1
ATOM 1831 C C . GLU B 1 65 ? 4.395 7.598 17.547 1 94.06 65 GLU B C 1
ATOM 1833 O O . GLU B 1 65 ? 3.635 6.684 17.219 1 94.06 65 GLU B O 1
ATOM 1838 N N . LYS B 1 66 ? 4.227 8.828 17.234 1 91.81 66 LYS B N 1
ATOM 1839 C CA . LYS B 1 66 ? 3.01 9.242 16.547 1 91.81 66 LYS B CA 1
ATOM 1840 C C . LYS B 1 66 ? 2.967 8.688 15.125 1 91.81 66 LYS B C 1
ATOM 1842 O O . LYS B 1 66 ? 1.897 8.32 14.625 1 91.81 66 LYS B O 1
ATOM 1847 N N . LEU B 1 67 ? 4.09 8.617 14.477 1 91.94 67 LEU B N 1
ATOM 1848 C CA . LEU B 1 67 ? 4.188 8.125 13.109 1 91.94 67 LEU B CA 1
ATOM 1849 C C . LEU B 1 67 ? 4.094 6.605 13.07 1 91.94 67 LEU B C 1
ATOM 1851 O O . LEU B 1 67 ? 3.818 6.023 12.016 1 91.94 67 LEU B O 1
ATOM 1855 N N . GLY B 1 68 ? 4.363 5.973 14.188 1 89.88 68 GLY B N 1
ATOM 1856 C CA . GLY B 1 68 ? 4.5 4.523 14.18 1 89.88 68 GLY B CA 1
ATOM 1857 C C . GLY B 1 68 ? 5.75 4.047 13.469 1 89.88 68 GLY B C 1
ATOM 1858 O O . GLY B 1 68 ? 5.727 3.033 12.766 1 89.88 68 GLY B O 1
ATOM 1859 N N . ALA B 1 69 ? 6.789 4.797 13.586 1 93.38 69 ALA B N 1
ATOM 1860 C CA . ALA B 1 69 ? 8.062 4.496 12.93 1 93.38 69 ALA B CA 1
ATOM 1861 C C . ALA B 1 69 ? 9.203 4.465 13.945 1 93.38 69 ALA B C 1
ATOM 1863 O O . ALA B 1 69 ? 9.039 4.902 15.086 1 93.38 69 ALA B O 1
ATOM 1864 N N . THR B 1 70 ? 10.32 3.949 13.531 1 94.06 70 THR B N 1
ATOM 1865 C CA . THR B 1 70 ? 11.492 3.932 14.398 1 94.06 70 THR B CA 1
ATOM 1866 C C . THR B 1 70 ? 12.086 5.332 14.531 1 94.06 70 THR B C 1
ATOM 1868 O O . THR B 1 70 ? 11.867 6.188 13.672 1 94.06 70 THR B O 1
ATOM 1871 N N . LYS B 1 71 ? 12.805 5.469 15.578 1 94.94 71 LYS B N 1
ATOM 1872 C CA . LYS B 1 71 ? 13.516 6.73 15.773 1 94.94 71 LYS B CA 1
ATOM 1873 C C . LYS B 1 71 ? 14.484 7 14.625 1 94.94 71 LYS B C 1
ATOM 1875 O O . LYS B 1 71 ? 14.625 8.141 14.188 1 94.94 71 LYS B O 1
ATOM 1880 N N . ALA B 1 72 ? 15.125 5.992 14.219 1 95.88 72 ALA B N 1
ATOM 1881 C CA . ALA B 1 72 ? 16.094 6.129 13.141 1 95.88 72 ALA B CA 1
ATOM 1882 C C . ALA B 1 72 ? 15.43 6.633 11.859 1 95.88 72 ALA B C 1
ATOM 1884 O O . ALA B 1 72 ? 15.922 7.562 11.219 1 95.88 72 ALA B O 1
ATOM 1885 N N . THR B 1 73 ? 14.273 6.059 11.531 1 95.31 73 THR B N 1
ATOM 1886 C CA . THR B 1 73 ? 13.508 6.457 10.352 1 95.31 73 THR B CA 1
ATOM 1887 C C . THR B 1 73 ? 13.031 7.902 10.484 1 95.31 73 THR B C 1
ATOM 1889 O O . THR B 1 73 ? 13.141 8.688 9.539 1 95.31 73 THR B O 1
ATOM 1892 N N . THR B 1 74 ? 12.516 8.164 11.586 1 96.56 74 THR B N 1
ATOM 1893 C CA . THR B 1 74 ? 11.969 9.492 11.828 1 96.56 74 THR B CA 1
ATOM 1894 C C . THR B 1 74 ? 13.078 10.539 11.797 1 96.56 74 THR B C 1
ATOM 1896 O O . THR B 1 74 ? 12.898 11.625 11.242 1 96.56 74 THR B O 1
ATOM 1899 N N . SER B 1 75 ? 14.211 10.227 12.367 1 95.88 75 SER B N 1
ATOM 1900 C CA . SER B 1 75 ? 15.344 11.148 12.359 1 95.88 75 SER B CA 1
ATOM 1901 C C . SER B 1 75 ? 15.789 11.469 10.938 1 95.88 75 SER B C 1
ATOM 1903 O O . SER B 1 75 ? 16.078 12.617 10.617 1 95.88 75 SER B O 1
ATOM 1905 N N . LYS B 1 76 ? 15.812 10.461 10.172 1 96.75 76 LYS B N 1
ATOM 1906 C CA . LYS B 1 76 ? 16.188 10.656 8.773 1 96.75 76 LYS B CA 1
ATOM 1907 C C . LYS B 1 76 ? 15.195 11.57 8.062 1 96.75 76 LYS B C 1
ATOM 1909 O O . LYS B 1 76 ? 15.586 12.461 7.309 1 96.75 76 LYS B O 1
ATOM 1914 N N . LEU B 1 77 ? 13.977 11.344 8.242 1 96.5 77 LEU B N 1
ATOM 1915 C CA . LEU B 1 77 ? 12.922 12.156 7.637 1 96.5 77 LEU B CA 1
ATOM 1916 C C . LEU B 1 77 ? 13.039 13.617 8.078 1 96.5 77 LEU B C 1
ATOM 1918 O O . LEU B 1 77 ? 12.969 14.523 7.25 1 96.5 77 LEU B O 1
ATOM 1922 N N . VAL B 1 78 ? 13.242 13.773 9.328 1 96.88 78 VAL B N 1
ATOM 1923 C CA . VAL B 1 78 ? 13.336 15.117 9.891 1 96.88 78 VAL B CA 1
ATOM 1924 C C . VAL B 1 78 ? 14.57 15.828 9.328 1 96.88 78 VAL B C 1
ATOM 1926 O O . VAL B 1 78 ? 14.516 17.016 8.992 1 96.88 78 VAL B O 1
ATOM 1929 N N . ARG B 1 79 ? 15.641 15.109 9.305 1 96.56 79 ARG B N 1
ATOM 1930 C CA . ARG B 1 79 ? 16.859 15.688 8.734 1 96.56 79 ARG B CA 1
ATOM 1931 C C . ARG B 1 79 ? 16.594 16.219 7.328 1 96.56 79 ARG B C 1
ATOM 1933 O O . ARG B 1 79 ? 17.031 17.328 6.988 1 96.56 79 ARG B O 1
ATOM 1940 N N . GLY B 1 80 ? 15.914 15.477 6.574 1 96.94 80 GLY B N 1
ATOM 1941 C CA . GLY B 1 80 ? 15.547 15.922 5.238 1 96.94 80 GLY B CA 1
ATOM 1942 C C . GLY B 1 80 ? 14.656 17.156 5.25 1 96.94 80 GLY B C 1
ATOM 1943 O O . GLY B 1 80 ? 14.805 18.047 4.41 1 96.94 80 GLY B O 1
ATOM 1944 N N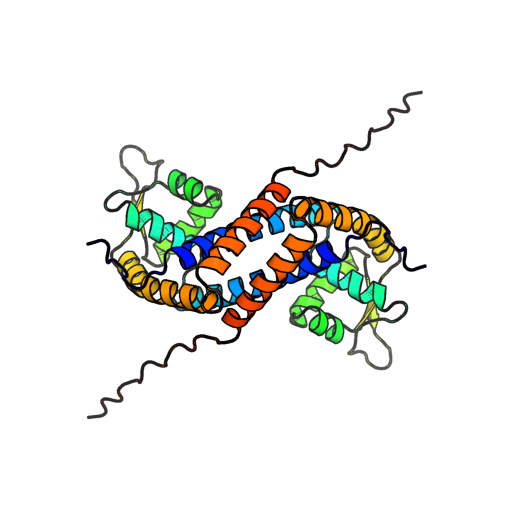 . MET B 1 81 ? 13.766 17.219 6.164 1 97.44 81 MET B N 1
ATOM 1945 C CA . MET B 1 81 ? 12.828 18.328 6.266 1 97.44 81 MET B CA 1
ATOM 1946 C C . MET B 1 81 ? 13.531 19.594 6.754 1 97.44 81 MET B C 1
ATOM 1948 O O . MET B 1 81 ? 13.156 20.703 6.375 1 97.44 81 MET B O 1
ATOM 1952 N N . VAL B 1 82 ? 14.523 19.406 7.578 1 96.81 82 VAL B N 1
ATOM 1953 C CA . VAL B 1 82 ? 15.352 20.531 8 1 96.81 82 VAL B CA 1
ATOM 1954 C C . VAL B 1 82 ? 16.109 21.094 6.797 1 96.81 82 VAL B C 1
ATOM 1956 O O . VAL B 1 82 ? 16.141 22.312 6.59 1 96.81 82 VAL B O 1
ATOM 1959 N N . ALA B 1 83 ? 16.656 20.188 6.086 1 96.94 83 ALA B N 1
ATOM 1960 C CA . ALA B 1 83 ? 17.422 20.578 4.906 1 96.94 83 ALA B CA 1
ATOM 1961 C C . ALA B 1 83 ? 16.547 21.359 3.92 1 96.94 83 ALA B C 1
ATOM 1963 O O . ALA B 1 83 ? 17.016 22.281 3.252 1 96.94 83 ALA B O 1
ATOM 1964 N N . SER B 1 84 ? 15.258 21.062 3.869 1 96.31 84 SER B N 1
ATOM 1965 C CA . SER B 1 84 ? 14.344 21.703 2.938 1 96.31 84 SER B CA 1
ATOM 1966 C C . SER B 1 84 ? 13.688 22.938 3.568 1 96.31 84 SER B C 1
ATOM 1968 O O . SER B 1 84 ? 12.828 23.562 2.955 1 96.31 84 SER B O 1
ATOM 1970 N N . GLY B 1 85 ? 14.016 23.203 4.828 1 97 85 GLY B N 1
ATOM 1971 C CA . GLY B 1 85 ? 13.578 24.406 5.504 1 97 85 GLY B CA 1
ATOM 1972 C C . GLY B 1 85 ? 12.172 24.312 6.059 1 97 85 GLY B C 1
ATOM 1973 O O . GLY B 1 85 ? 11.57 25.312 6.43 1 97 85 GLY B O 1
ATOM 1974 N N . LEU B 1 86 ? 11.586 23.141 6.141 1 97.06 86 LEU B N 1
ATOM 1975 C CA . LEU B 1 86 ? 10.203 22.969 6.555 1 97.06 86 LEU B CA 1
ATOM 1976 C C . LEU B 1 86 ? 10.086 22.922 8.07 1 97.06 86 LEU B C 1
ATOM 1978 O O . LEU B 1 86 ? 9.047 23.266 8.633 1 97.06 86 LEU B O 1
ATOM 1982 N N . VAL B 1 87 ? 11.172 22.375 8.672 1 97.06 87 VAL B N 1
ATOM 1983 C CA . VAL B 1 87 ? 11.227 22.312 10.125 1 97.06 87 VAL B CA 1
ATOM 1984 C C . VAL B 1 87 ? 12.602 22.75 10.617 1 97.06 87 VAL B C 1
ATOM 1986 O O . VAL B 1 87 ? 13.539 22.875 9.828 1 97.06 87 VAL B O 1
ATOM 1989 N N . GLU B 1 88 ? 12.656 23.078 11.867 1 95.94 88 GLU B N 1
ATOM 1990 C CA . GLU B 1 88 ? 13.922 23.406 12.516 1 95.94 88 GLU B CA 1
ATOM 1991 C C . GLU B 1 88 ? 14.156 22.531 13.75 1 95.94 88 GLU B C 1
ATOM 1993 O O . GLU B 1 88 ? 13.203 22.109 14.406 1 95.94 88 GLU B O 1
ATOM 1998 N N . LYS B 1 89 ? 15.352 22.234 13.867 1 93.31 89 LYS B N 1
ATOM 1999 C CA . LYS B 1 89 ? 15.789 21.406 14.992 1 93.31 89 LYS B CA 1
ATOM 2000 C C . LYS B 1 89 ? 16.594 22.234 15.992 1 93.31 89 LYS B C 1
ATOM 2002 O O . LYS B 1 89 ? 17.516 22.953 15.617 1 93.31 89 LYS B O 1
ATOM 2007 N N . THR B 1 90 ? 16.141 22.266 17.25 1 87.31 90 THR B N 1
ATOM 2008 C CA . THR B 1 90 ? 16.891 22.969 18.297 1 87.31 90 THR B CA 1
ATOM 2009 C C . THR B 1 90 ? 17.281 22 19.422 1 87.31 90 THR B C 1
ATOM 2011 O O . THR B 1 90 ? 16.578 21.016 19.656 1 87.31 90 THR B O 1
ATOM 2014 N N . THR B 1 91 ? 18.484 22.109 19.844 1 77.75 91 THR B N 1
ATOM 2015 C CA . THR B 1 91 ? 18.938 21.328 20.984 1 77.75 91 THR B CA 1
ATOM 2016 C C . THR B 1 91 ? 18.875 22.156 22.266 1 77.75 91 THR B C 1
ATOM 2018 O O . THR B 1 91 ? 19.047 23.375 22.234 1 77.75 91 THR B O 1
ATOM 2021 N N . THR B 1 92 ? 18.109 21.609 23.266 1 64.69 92 THR B N 1
ATOM 2022 C CA . THR B 1 92 ? 18.047 22.375 24.5 1 64.69 92 THR B CA 1
ATOM 2023 C C . THR B 1 92 ? 19.344 22.203 25.297 1 64.69 92 THR B C 1
ATOM 2025 O O . THR B 1 92 ? 20 21.156 25.203 1 64.69 92 THR B O 1
ATOM 2028 N N . ALA B 1 93 ? 19.797 23.344 25.812 1 61.44 93 ALA B N 1
ATOM 2029 C CA . ALA B 1 93 ? 20.969 23.375 26.672 1 61.44 93 ALA B CA 1
ATOM 2030 C C . ALA B 1 93 ? 20.922 22.281 27.719 1 61.44 93 ALA B C 1
ATOM 2032 O O . ALA B 1 93 ? 21.953 21.719 28.109 1 61.44 93 ALA B O 1
ATOM 2033 N N . ALA B 1 94 ? 19.797 22.078 28.328 1 58.25 94 ALA B N 1
ATOM 2034 C CA . ALA B 1 94 ? 19.672 21.188 29.484 1 58.25 94 ALA B CA 1
ATOM 2035 C C . ALA B 1 94 ? 19.766 19.719 29.062 1 58.25 94 ALA B C 1
ATOM 2037 O O . ALA B 1 94 ? 20.203 18.859 29.828 1 58.25 94 ALA B O 1
ATOM 2038 N N . ASP B 1 95 ? 19.219 19.422 27.938 1 58.09 95 ASP B N 1
ATOM 2039 C CA . ASP B 1 95 ? 19.219 18.047 27.484 1 58.09 95 ASP B CA 1
ATOM 2040 C C . ASP B 1 95 ? 19.656 17.938 26.031 1 58.09 95 ASP B C 1
ATOM 2042 O O . ASP B 1 95 ? 18.828 18.062 25.109 1 58.09 95 ASP B O 1
ATOM 2046 N N . LYS B 1 96 ? 21.031 17.875 25.891 1 57.62 96 LYS B N 1
ATOM 2047 C CA . LYS B 1 96 ? 21.688 17.797 24.594 1 57.62 96 LYS B CA 1
ATOM 2048 C C . LYS B 1 96 ? 21.172 16.625 23.766 1 57.62 96 LYS B C 1
ATOM 2050 O O . LYS B 1 96 ? 21.406 16.547 22.562 1 57.62 96 LYS B O 1
ATOM 2055 N N . ARG B 1 97 ? 20.391 15.805 24.609 1 57.12 97 ARG B N 1
ATOM 2056 C CA . ARG B 1 97 ? 20.031 14.547 23.969 1 57.12 97 ARG B CA 1
ATOM 2057 C C . ARG B 1 97 ? 18.641 14.633 23.344 1 57.12 97 ARG B C 1
ATOM 2059 O O . ARG B 1 97 ? 18.266 13.781 22.531 1 57.12 97 ARG B O 1
ATOM 2066 N N . ALA B 1 98 ? 17.969 15.695 23.719 1 69.75 98 ALA B N 1
ATOM 2067 C CA . ALA B 1 98 ? 16.625 15.711 23.141 1 69.75 98 ALA B CA 1
ATOM 2068 C C . ALA B 1 98 ? 16.484 16.844 22.125 1 69.75 98 ALA B C 1
ATOM 2070 O O . ALA B 1 98 ? 16.562 18.016 22.484 1 69.75 98 ALA B O 1
ATOM 2071 N N . SER B 1 99 ? 16.641 16.516 20.875 1 85.06 99 SER B N 1
ATOM 2072 C CA . SER B 1 99 ? 16.375 17.5 19.844 1 85.06 99 SER B CA 1
ATOM 2073 C C . SER B 1 99 ? 14.891 17.797 19.719 1 85.06 99 SER B C 1
ATOM 2075 O O . SER B 1 99 ? 14.062 16.875 19.75 1 85.06 99 SER B O 1
ATOM 2077 N N . LEU B 1 100 ? 14.594 19.078 19.828 1 92.06 100 LEU B N 1
ATOM 2078 C CA . LEU B 1 100 ? 13.219 19.531 19.656 1 92.06 100 LEU B CA 1
ATOM 2079 C C . LEU B 1 100 ? 13 20.047 18.234 1 92.06 100 LEU B C 1
ATOM 2081 O O . LEU B 1 100 ? 13.844 20.75 17.672 1 92.06 100 LEU B O 1
ATOM 2085 N N . ILE B 1 101 ? 11.883 19.625 17.703 1 95.81 101 ILE B N 1
ATOM 2086 C CA . ILE B 1 101 ? 11.555 19.953 16.312 1 95.81 101 ILE B CA 1
ATOM 2087 C C . ILE B 1 101 ? 10.375 20.922 16.281 1 95.81 101 ILE B C 1
ATOM 2089 O O . ILE B 1 101 ? 9.367 20.703 16.953 1 95.81 101 ILE B O 1
ATOM 2093 N N . ARG B 1 102 ? 10.523 22 15.523 1 95.12 102 ARG B N 1
ATOM 2094 C CA . ARG B 1 102 ? 9.469 22.984 15.328 1 95.12 102 ARG B CA 1
ATOM 2095 C C . ARG B 1 102 ? 9.227 23.234 13.836 1 95.12 102 ARG B C 1
ATOM 2097 O O . ARG B 1 102 ? 10.141 23.094 13.023 1 95.12 102 ARG B O 1
ATOM 2104 N N . MET B 1 103 ? 7.973 23.531 13.625 1 94.56 103 MET B N 1
ATOM 2105 C CA . MET B 1 103 ? 7.652 23.922 12.258 1 94.56 103 MET B CA 1
ATOM 2106 C C . MET B 1 103 ? 8.125 25.344 11.969 1 94.56 103 MET B C 1
ATOM 2108 O O . MET B 1 103 ? 7.98 26.234 12.805 1 94.56 103 MET B O 1
ATOM 2112 N N . THR B 1 104 ? 8.68 25.547 10.805 1 95.44 104 THR B N 1
ATOM 2113 C CA . THR B 1 104 ? 9.07 26.875 10.375 1 95.44 104 THR B CA 1
ATOM 2114 C C . THR B 1 104 ? 7.91 27.594 9.688 1 95.44 104 THR B C 1
ATOM 2116 O O . THR B 1 104 ? 6.859 26.984 9.453 1 95.44 104 THR B O 1
ATOM 2119 N N . THR B 1 105 ? 8.141 28.906 9.391 1 94.75 105 THR B N 1
ATOM 2120 C CA . THR B 1 105 ? 7.172 29.672 8.609 1 94.75 105 THR B CA 1
ATOM 2121 C C . THR B 1 105 ? 7.004 29.062 7.223 1 94.75 105 THR B C 1
ATOM 2123 O O . THR B 1 105 ? 5.895 29.016 6.684 1 94.75 105 THR B O 1
ATOM 2126 N N . GLU B 1 106 ? 8.094 28.531 6.715 1 96.25 106 GLU B N 1
ATOM 2127 C CA . GLU B 1 106 ? 8.055 27.891 5.402 1 96.25 106 GLU B CA 1
ATOM 2128 C C . GLU B 1 106 ? 7.238 26.609 5.449 1 96.25 106 GLU B C 1
ATOM 2130 O O . GLU B 1 106 ? 6.48 26.312 4.52 1 96.25 106 GLU B O 1
ATOM 2135 N N . GLY B 1 107 ? 7.418 25.875 6.492 1 96.06 107 GLY B N 1
ATOM 2136 C CA . GLY B 1 107 ? 6.629 24.672 6.672 1 96.06 107 GLY B CA 1
ATOM 2137 C C . GLY B 1 107 ? 5.141 24.938 6.789 1 96.06 107 GLY B C 1
ATOM 2138 O O . GLY B 1 107 ? 4.328 24.234 6.18 1 96.06 107 GLY B O 1
ATOM 2139 N N . ALA B 1 108 ? 4.855 25.969 7.48 1 94 108 ALA B N 1
ATOM 2140 C CA . ALA B 1 108 ? 3.459 26.344 7.664 1 94 108 ALA B CA 1
ATOM 2141 C C . ALA B 1 108 ? 2.844 26.812 6.348 1 94 108 ALA B C 1
ATOM 2143 O O . ALA B 1 108 ? 1.701 26.469 6.035 1 94 108 ALA B O 1
ATOM 2144 N N . THR B 1 109 ? 3.596 27.594 5.648 1 95.44 109 THR B N 1
ATOM 2145 C CA . THR B 1 109 ? 3.129 28.094 4.363 1 95.44 109 THR B CA 1
ATOM 2146 C C . THR B 1 109 ? 2.879 26.953 3.383 1 95.44 109 THR B C 1
ATOM 2148 O O . THR B 1 109 ? 1.872 26.953 2.674 1 95.44 109 THR B O 1
ATOM 2151 N N . LEU B 1 110 ? 3.748 26.016 3.408 1 96.06 110 LEU B N 1
ATOM 2152 C CA . LEU B 1 110 ? 3.566 24.859 2.543 1 96.06 110 LEU B CA 1
ATOM 2153 C C . LEU B 1 110 ? 2.299 24.094 2.914 1 96.06 110 LEU B C 1
ATOM 2155 O O . LEU B 1 110 ? 1.527 23.703 2.035 1 96.06 110 LEU B O 1
ATOM 2159 N N . LEU B 1 111 ? 2.121 23.875 4.152 1 94.12 111 LEU B N 1
ATOM 2160 C CA . LEU B 1 111 ? 0.938 23.172 4.621 1 94.12 111 LEU B CA 1
ATOM 2161 C C . LEU B 1 111 ? -0.335 23.906 4.227 1 94.12 111 LEU B C 1
ATOM 2163 O O . LEU B 1 111 ? -1.304 23.297 3.779 1 94.12 111 LEU B O 1
ATOM 2167 N N . ASP B 1 112 ? -0.274 25.172 4.336 1 92.31 112 ASP B N 1
ATOM 2168 C CA . ASP B 1 112 ? -1.428 26 4 1 92.31 112 ASP B CA 1
ATOM 2169 C C . ASP B 1 112 ? -1.771 25.875 2.516 1 92.31 112 ASP B C 1
ATOM 2171 O O . ASP B 1 112 ? -2.943 25.922 2.139 1 92.31 112 ASP B O 1
ATOM 2175 N N . ARG B 1 113 ? -0.74 25.766 1.769 1 93.75 113 ARG B N 1
ATOM 2176 C CA . ARG B 1 113 ? -0.939 25.609 0.331 1 93.75 113 ARG B CA 1
ATOM 2177 C C . ARG B 1 113 ? -1.404 24.188 -0.009 1 93.75 113 ARG B C 1
ATOM 2179 O O . ARG B 1 113 ? -2.178 24 -0.95 1 93.75 113 ARG B O 1
ATOM 2186 N N . PHE B 1 114 ? -1.031 23.25 0.722 1 94.88 114 PHE B N 1
ATOM 2187 C CA . PHE B 1 114 ? -1.263 21.844 0.405 1 94.88 114 PHE B CA 1
ATOM 2188 C C . PHE B 1 114 ? -2.637 21.406 0.892 1 94.88 114 PHE B C 1
ATOM 2190 O O . PHE B 1 114 ? -3.305 20.594 0.236 1 94.88 114 PHE B O 1
ATOM 2197 N N . LEU B 1 115 ? -3.094 21.844 1.999 1 92.69 115 LEU B N 1
ATOM 2198 C CA . LEU B 1 115 ? -4.266 21.297 2.684 1 92.69 115 LEU B CA 1
ATOM 2199 C C . LEU B 1 115 ? -5.508 21.422 1.808 1 92.69 115 LEU B C 1
ATOM 2201 O O . LEU B 1 115 ? -6.27 20.453 1.674 1 92.69 115 LEU B O 1
ATOM 2205 N N . PRO B 1 116 ? -5.652 22.609 1.166 1 91.38 116 PRO B N 1
ATOM 2206 C CA . PRO B 1 116 ? -6.824 22.672 0.291 1 91.38 116 PRO B CA 1
ATOM 2207 C C . PRO B 1 116 ? -6.773 21.672 -0.851 1 91.38 116 PRO B C 1
ATOM 2209 O O . PRO B 1 116 ? -7.805 21.094 -1.227 1 91.38 116 PRO B O 1
ATOM 2212 N N . VAL B 1 117 ? -5.613 21.406 -1.385 1 92.31 117 VAL B N 1
ATOM 2213 C CA . VAL B 1 117 ? -5.438 20.453 -2.465 1 92.31 117 VAL B CA 1
ATOM 2214 C C . VAL B 1 117 ? -5.676 19.031 -1.939 1 92.31 117 VAL B C 1
ATOM 2216 O O . VAL B 1 117 ? -6.324 18.219 -2.602 1 92.31 117 VAL B O 1
ATOM 2219 N N . ASN B 1 118 ? -5.18 18.797 -0.776 1 91.94 118 ASN B N 1
ATOM 2220 C CA . ASN B 1 118 ? -5.379 17.5 -0.13 1 91.94 118 ASN B CA 1
ATOM 2221 C C . ASN B 1 118 ? -6.863 17.188 0.055 1 91.94 118 ASN B C 1
ATOM 2223 O O . ASN B 1 118 ? -7.32 16.094 -0.294 1 91.94 118 ASN B O 1
ATOM 2227 N N . TYR B 1 119 ? -7.559 18.141 0.581 1 89.75 119 TYR B N 1
ATOM 2228 C CA . TYR B 1 119 ? -8.984 17.953 0.83 1 89.75 119 TYR B CA 1
ATOM 2229 C C . TYR B 1 119 ? -9.742 17.734 -0.474 1 89.75 119 TYR B C 1
ATOM 2231 O O . TYR B 1 119 ? -10.586 16.844 -0.561 1 89.75 119 TYR B O 1
ATOM 2239 N N . GLN B 1 120 ? -9.414 18.484 -1.453 1 90.12 120 GLN B N 1
ATOM 2240 C CA . GLN B 1 120 ? -10.055 18.328 -2.754 1 90.12 120 GLN B CA 1
ATOM 2241 C C . GLN B 1 120 ? -9.758 16.953 -3.348 1 90.12 120 GLN B C 1
ATOM 2243 O O . GLN B 1 120 ? -10.633 16.312 -3.941 1 90.12 120 GLN B O 1
ATOM 2248 N N . THR B 1 121 ? -8.555 16.531 -3.213 1 91.56 121 THR B N 1
ATOM 2249 C CA . THR B 1 121 ? -8.148 15.227 -3.736 1 91.56 121 THR B CA 1
ATOM 2250 C C . THR B 1 121 ? -8.914 14.102 -3.049 1 91.56 121 THR B C 1
ATOM 2252 O O . THR B 1 121 ? -9.469 13.227 -3.713 1 91.56 121 THR B O 1
ATOM 2255 N N . VAL B 1 122 ? -8.992 14.188 -1.742 1 92.25 122 VAL B N 1
ATOM 2256 C CA . VAL B 1 122 ? -9.68 13.156 -0.977 1 92.25 122 VAL B CA 1
ATOM 2257 C C . VAL B 1 122 ? -11.172 13.164 -1.329 1 92.25 122 VAL B C 1
ATOM 2259 O O . VAL B 1 122 ? -11.766 12.109 -1.553 1 92.25 122 VAL B O 1
ATOM 2262 N N . ASN B 1 123 ? -11.703 14.32 -1.451 1 90.06 123 ASN B N 1
ATOM 2263 C CA . ASN B 1 123 ? -13.109 14.438 -1.832 1 90.06 123 ASN B CA 1
ATOM 2264 C C . ASN B 1 123 ? -13.367 13.828 -3.209 1 90.06 123 ASN B C 1
ATOM 2266 O O . ASN B 1 123 ? -14.359 13.125 -3.406 1 90.06 123 ASN B O 1
ATOM 2270 N N . ARG B 1 124 ? -12.477 14.094 -4.094 1 90.44 124 ARG B N 1
ATOM 2271 C CA . ARG B 1 124 ? -12.609 13.547 -5.445 1 90.44 124 ARG B CA 1
ATOM 2272 C C . ARG B 1 124 ? -12.516 12.031 -5.434 1 90.44 124 ARG B C 1
ATOM 2274 O O . ARG B 1 124 ? -13.297 11.344 -6.098 1 90.44 124 ARG B O 1
ATOM 2281 N N . LEU B 1 125 ? -11.602 11.492 -4.711 1 91.25 125 LEU B N 1
ATOM 2282 C CA . LEU B 1 125 ? -11.383 10.047 -4.645 1 91.25 125 LEU B CA 1
ATOM 2283 C C . LEU B 1 125 ? -12.633 9.336 -4.148 1 91.25 125 LEU B C 1
ATOM 2285 O O . LEU B 1 125 ? -12.945 8.234 -4.602 1 91.25 125 LEU B O 1
ATOM 2289 N N . PHE B 1 126 ? -13.398 9.984 -3.264 1 92.75 126 PHE B N 1
ATOM 2290 C CA . PHE B 1 126 ? -14.523 9.305 -2.637 1 92.75 126 PHE B CA 1
ATOM 2291 C C . PHE B 1 126 ? -15.844 9.859 -3.156 1 92.75 126 PHE B C 1
ATOM 2293 O O . PHE B 1 126 ? -16.906 9.57 -2.604 1 92.75 126 PHE B O 1
ATOM 2300 N N . ALA B 1 127 ? -15.789 10.633 -4.203 1 91 127 ALA B N 1
ATOM 2301 C CA . ALA B 1 127 ? -16.938 11.352 -4.727 1 91 127 ALA B CA 1
ATOM 2302 C C . ALA B 1 127 ? -18.016 10.383 -5.227 1 91 127 ALA B C 1
ATOM 2304 O O . ALA B 1 127 ? -19.203 10.719 -5.254 1 91 127 ALA B O 1
ATOM 2305 N N . ASN B 1 128 ? -17.641 9.18 -5.617 1 94.56 128 ASN B N 1
ATOM 2306 C CA . ASN B 1 128 ? -18.578 8.219 -6.18 1 94.56 128 ASN B CA 1
ATOM 2307 C C . ASN B 1 128 ? -19.219 7.367 -5.094 1 94.56 128 ASN B C 1
ATOM 2309 O O . ASN B 1 128 ? -20.031 6.48 -5.391 1 94.56 128 ASN B O 1
ATOM 2313 N N . LEU B 1 129 ? -18.906 7.652 -3.852 1 95.94 129 LEU B N 1
ATOM 2314 C CA . LEU B 1 129 ? -19.562 7.012 -2.709 1 95.94 129 LEU B CA 1
ATOM 2315 C C . LEU B 1 129 ? -20.438 8 -1.953 1 95.94 129 LEU B C 1
ATOM 2317 O O . LEU B 1 129 ? -20 9.117 -1.645 1 95.94 129 LEU B O 1
ATOM 2321 N N . THR B 1 130 ? -21.656 7.609 -1.718 1 95.56 130 THR B N 1
ATOM 2322 C CA . THR B 1 130 ? -22.5 8.422 -0.851 1 95.56 130 THR B CA 1
ATOM 2323 C C . THR B 1 130 ? -21.984 8.406 0.583 1 95.56 130 THR B C 1
ATOM 2325 O O . THR B 1 130 ? -21.125 7.594 0.928 1 95.56 130 THR B O 1
ATOM 2328 N N . HIS B 1 131 ? -22.516 9.328 1.32 1 94.44 131 HIS B N 1
ATOM 2329 C CA . HIS B 1 131 ? -22.156 9.367 2.736 1 94.44 131 HIS B CA 1
ATOM 2330 C C . HIS B 1 131 ? -22.422 8.031 3.412 1 94.44 131 HIS B C 1
ATOM 2332 O O . HIS B 1 131 ? -21.562 7.52 4.141 1 94.44 131 HIS B O 1
ATOM 2338 N N . ASP B 1 132 ? -23.516 7.379 3.078 1 96.06 132 ASP B N 1
ATOM 2339 C CA . ASP B 1 132 ? -23.875 6.098 3.674 1 96.06 132 ASP B CA 1
ATOM 2340 C C . ASP B 1 132 ? -22.953 4.98 3.184 1 96.06 132 ASP B C 1
ATOM 2342 O O . ASP B 1 132 ? -22.609 4.074 3.945 1 96.06 132 ASP B O 1
ATOM 2346 N N . GLU B 1 133 ? -22.578 5.055 1.957 1 97 133 GLU B N 1
ATOM 2347 C CA . GLU B 1 133 ? -21.672 4.051 1.399 1 97 133 GLU B CA 1
ATOM 2348 C C . GLU B 1 133 ? -20.297 4.148 2.023 1 97 133 GLU B C 1
ATOM 2350 O O . GLU B 1 133 ? -19.625 3.131 2.221 1 97 133 GLU B O 1
ATOM 2355 N N . GLN B 1 134 ? -19.906 5.332 2.375 1 96.5 134 GLN B N 1
ATOM 2356 C CA . GLN B 1 134 ? -18.641 5.5 3.053 1 96.5 134 GLN B CA 1
ATOM 2357 C C . GLN B 1 134 ? -18.672 4.918 4.465 1 96.5 134 GLN B C 1
ATOM 2359 O O . GLN B 1 134 ? -17.719 4.289 4.914 1 96.5 134 GLN B O 1
ATOM 2364 N N . ILE B 1 135 ? -19.766 5.113 5.09 1 95.69 135 ILE B N 1
ATOM 2365 C CA . ILE B 1 135 ? -19.938 4.535 6.414 1 95.69 135 ILE B CA 1
ATOM 2366 C C . ILE B 1 135 ? -19.922 3.01 6.32 1 95.69 135 ILE B C 1
ATOM 2368 O O . ILE B 1 135 ? -19.281 2.344 7.141 1 95.69 135 ILE B O 1
ATOM 2372 N N . GLN B 1 136 ? -20.562 2.48 5.305 1 96.94 136 GLN B N 1
ATOM 2373 C CA . GLN B 1 136 ? -20.562 1.04 5.07 1 96.94 136 GLN B CA 1
ATOM 2374 C C . GLN B 1 136 ? -19.156 0.526 4.777 1 96.94 136 GLN B C 1
ATOM 2376 O O . GLN B 1 136 ? -18.766 -0.521 5.289 1 96.94 136 GLN B O 1
ATOM 2381 N N . LEU B 1 137 ? -18.469 1.242 3.947 1 97.25 137 LEU B N 1
ATOM 2382 C CA . LEU B 1 137 ? -17.094 0.876 3.643 1 97.25 137 LEU B CA 1
ATOM 2383 C C . LEU B 1 137 ? -16.25 0.817 4.914 1 97.25 137 LEU B C 1
ATOM 2385 O O . LEU B 1 137 ? -15.531 -0.158 5.141 1 97.25 137 LEU B O 1
ATOM 2389 N N . ASN B 1 138 ? -16.406 1.777 5.73 1 96.38 138 ASN B N 1
ATOM 2390 C CA . ASN B 1 138 ? -15.641 1.818 6.977 1 96.38 138 ASN B CA 1
ATOM 2391 C C . ASN B 1 138 ? -15.984 0.64 7.883 1 96.38 138 ASN B C 1
ATOM 2393 O O . ASN B 1 138 ? -15.102 0.066 8.523 1 96.38 138 ASN B O 1
ATOM 2397 N N . ARG B 1 139 ? -17.219 0.268 7.91 1 96.25 139 ARG B N 1
ATOM 2398 C CA . ARG B 1 139 ? -17.641 -0.872 8.719 1 96.25 139 ARG B CA 1
ATOM 2399 C C . ARG B 1 139 ? -17 -2.162 8.219 1 96.25 139 ARG B C 1
ATOM 2401 O O . ARG B 1 139 ? -16.516 -2.973 9.016 1 96.25 139 ARG B O 1
ATOM 2408 N N . LEU B 1 140 ? -17.016 -2.342 6.969 1 97.12 140 LEU B N 1
ATOM 2409 C CA . LEU B 1 140 ? -16.438 -3.543 6.371 1 97.12 140 LEU B CA 1
ATOM 2410 C C . LEU B 1 140 ? -14.93 -3.576 6.559 1 97.12 140 LEU B C 1
ATOM 2412 O O . LEU B 1 140 ? -14.359 -4.637 6.828 1 97.12 140 LEU B O 1
ATOM 2416 N N . LEU B 1 141 ? -14.266 -2.412 6.434 1 96.12 141 LEU B N 1
ATOM 2417 C CA . LEU B 1 141 ? -12.828 -2.312 6.652 1 96.12 141 LEU B CA 1
ATOM 2418 C C . LEU B 1 141 ? -12.477 -2.637 8.102 1 96.12 141 LEU B C 1
ATOM 2420 O O . LEU B 1 141 ? -11.469 -3.299 8.359 1 96.12 141 LEU B O 1
ATOM 2424 N N . ASP B 1 142 ? -13.281 -2.191 9.008 1 94 142 ASP B N 1
ATOM 2425 C CA . ASP B 1 142 ? -13.055 -2.486 10.414 1 94 142 ASP B CA 1
ATOM 2426 C C . ASP B 1 142 ? -13.102 -3.99 10.68 1 94 142 ASP B C 1
ATOM 2428 O O . ASP B 1 142 ? -12.297 -4.52 11.445 1 94 142 ASP B O 1
ATOM 2432 N N . LYS B 1 143 ? -14.031 -4.668 10.062 1 94.19 143 LYS B N 1
ATOM 2433 C CA . LYS B 1 143 ? -14.109 -6.121 10.18 1 94.19 143 LYS B CA 1
ATOM 2434 C C . LYS B 1 143 ? -12.875 -6.793 9.594 1 94.19 143 LYS B C 1
ATOM 2436 O O . LYS B 1 143 ? -12.383 -7.785 10.133 1 94.19 143 LYS B O 1
ATOM 2441 N N . LEU B 1 144 ? -12.43 -6.25 8.445 1 93.19 144 LEU B N 1
ATOM 2442 C CA . LEU B 1 144 ? -11.234 -6.781 7.801 1 93.19 144 LEU B CA 1
ATOM 2443 C C . LEU B 1 144 ? -10.016 -6.648 8.711 1 93.19 144 LEU B C 1
ATOM 2445 O O . LEU B 1 144 ? -9.195 -7.562 8.789 1 93.19 144 LEU B O 1
ATOM 2449 N N . LEU B 1 145 ? -9.906 -5.559 9.422 1 90.81 145 LEU B N 1
ATOM 2450 C CA . LEU B 1 145 ? -8.789 -5.297 10.32 1 90.81 145 LEU B CA 1
ATOM 2451 C C . LEU B 1 145 ? -8.734 -6.344 11.43 1 90.81 145 LEU B C 1
ATOM 2453 O O . LEU B 1 145 ? -7.648 -6.688 11.906 1 90.81 145 LEU B O 1
ATOM 2457 N N . LEU B 1 146 ? -9.812 -6.91 11.797 1 88.19 146 LEU B N 1
ATOM 2458 C CA . LEU B 1 146 ? -9.852 -7.961 12.805 1 88.19 146 LEU B CA 1
ATOM 2459 C C . LEU B 1 146 ? -9.141 -9.219 12.312 1 88.19 146 LEU B C 1
ATOM 2461 O O . LEU B 1 146 ? -8.617 -9.992 13.117 1 88.19 146 LEU B O 1
ATOM 2465 N N . GLY B 1 147 ? -9.125 -9.344 11.07 1 85.38 147 GLY B N 1
ATOM 2466 C CA . GLY B 1 147 ? -8.492 -10.516 10.477 1 85.38 147 GLY B CA 1
ATOM 2467 C C . GLY B 1 147 ? -6.977 -10.422 10.461 1 85.38 147 GLY B C 1
ATOM 2468 O O . GLY B 1 147 ? -6.297 -11.422 10.211 1 85.38 147 GLY B O 1
ATOM 2469 N N . THR B 1 148 ? -6.383 -9.211 10.617 1 85.38 148 THR B N 1
ATOM 2470 C CA . THR B 1 148 ? -4.938 -9.023 10.586 1 85.38 148 THR B CA 1
ATOM 2471 C C . THR B 1 148 ? -4.34 -9.164 11.984 1 85.38 148 THR B C 1
ATOM 2473 O O . THR B 1 148 ? -3.117 -9.195 12.141 1 85.38 148 THR B O 1
ATOM 2476 N N . LYS B 1 149 ? -4.977 -9.086 13.07 1 70.88 149 LYS B N 1
ATOM 2477 C CA . LYS B 1 149 ? -4.488 -9.094 14.445 1 70.88 149 LYS B CA 1
ATOM 2478 C C . LYS B 1 149 ? -3.947 -10.469 14.82 1 70.88 149 LYS B C 1
ATOM 2480 O O . LYS B 1 149 ? -3.105 -10.586 15.719 1 70.88 149 LYS B O 1
ATOM 2485 N N . TYR B 1 150 ? -4.32 -11.609 14.266 1 58 150 TYR B N 1
ATOM 2486 C CA . TYR B 1 150 ? -3.869 -12.906 14.766 1 58 150 TYR B CA 1
ATOM 2487 C C . TYR B 1 150 ? -2.697 -13.43 13.945 1 58 150 TYR B C 1
ATOM 2489 O O . TYR B 1 150 ? -2.863 -13.789 12.781 1 58 150 TYR B O 1
ATOM 2497 N N . PRO B 1 151 ? -1.445 -13.062 14.328 1 52.41 151 PRO B N 1
ATOM 2498 C CA . PRO B 1 151 ? -0.245 -13.508 13.609 1 52.41 151 PRO B CA 1
ATOM 2499 C C . PRO B 1 151 ? -0.228 -15.016 13.367 1 52.41 151 PRO B C 1
ATOM 2501 O O . PRO B 1 151 ? -0.784 -15.781 14.156 1 52.41 151 PRO B O 1
ATOM 2504 N N . ILE B 1 152 ? -0.209 -15.453 12.227 1 50.66 152 ILE B N 1
ATOM 2505 C CA . ILE B 1 152 ? 0.018 -16.859 11.945 1 50.66 152 ILE B CA 1
ATOM 2506 C C . ILE B 1 152 ? 1.36 -17.297 12.523 1 50.66 152 ILE B C 1
ATOM 2508 O O . ILE B 1 152 ? 2.408 -16.766 12.148 1 50.66 152 ILE B O 1
ATOM 2512 N N . TYR B 1 153 ? 1.584 -17.562 13.812 1 44.62 153 TYR B N 1
ATOM 2513 C CA . TYR B 1 153 ? 2.795 -18.234 14.273 1 44.62 153 TYR B CA 1
ATOM 2514 C C . TYR B 1 153 ? 3.041 -19.516 13.5 1 44.62 153 TYR B C 1
ATOM 2516 O O . TYR B 1 153 ? 2.105 -20.266 13.227 1 44.62 153 TYR B O 1
ATOM 2524 N N . PRO B 1 154 ? 4.016 -19.469 12.602 1 46.19 154 PRO B N 1
ATOM 2525 C CA . PRO B 1 154 ? 4.367 -20.797 12.086 1 46.19 154 PRO B CA 1
ATOM 2526 C C . PRO B 1 154 ? 4.289 -21.891 13.156 1 46.19 154 PRO B C 1
ATOM 2528 O O . PRO B 1 154 ? 4.566 -21.625 14.328 1 46.19 154 PRO B O 1
ATOM 2531 N N . GLN B 1 155 ? 3.389 -22.734 13.188 1 38.47 155 GLN B N 1
ATOM 2532 C CA . GLN B 1 155 ? 3.57 -23.906 14.055 1 38.47 155 GLN B CA 1
ATOM 2533 C C . GLN B 1 155 ? 5.004 -24.422 13.977 1 38.47 155 GLN B C 1
ATOM 2535 O O . GLN B 1 155 ? 5.531 -24.656 12.891 1 38.47 155 GLN B O 1
ATOM 2540 N N . LYS B 1 156 ? 5.879 -24.031 14.953 1 36.78 156 LYS B N 1
ATOM 2541 C CA . LYS B 1 156 ? 7.109 -24.812 15.117 1 36.78 156 LYS B CA 1
ATOM 2542 C C . LYS B 1 156 ? 6.91 -26.25 14.688 1 36.78 156 LYS B C 1
ATOM 2544 O O . LYS B 1 156 ? 6.012 -26.938 15.188 1 36.78 156 LYS B O 1
ATOM 2549 N N . GLY B 1 157 ? 7.195 -26.625 13.469 1 31 157 GLY B N 1
ATOM 2550 C CA . GLY B 1 157 ? 7.316 -28.062 13.328 1 31 157 GLY B CA 1
ATOM 2551 C C . GLY B 1 157 ? 7.898 -28.734 14.555 1 31 157 GLY B C 1
ATOM 2552 O O . GLY B 1 157 ? 8.844 -28.234 15.156 1 31 157 GLY B O 1
ATOM 2553 N N . ALA B 1 158 ? 7.156 -29.344 15.422 1 34.44 158 ALA B N 1
ATOM 2554 C CA . ALA B 1 158 ? 7.594 -30.281 16.453 1 34.44 158 ALA B CA 1
ATOM 2555 C C . ALA B 1 158 ? 8.766 -31.125 15.969 1 34.44 158 ALA B C 1
ATOM 2557 O O . ALA B 1 158 ? 8.625 -31.906 15.016 1 34.44 158 ALA B O 1
ATOM 2558 N N . HIS B 1 159 ? 10.016 -30.484 15.953 1 34.81 159 HIS B N 1
ATOM 2559 C CA . HIS B 1 159 ? 11.172 -31.375 15.945 1 34.81 159 HIS B CA 1
ATOM 2560 C C . HIS B 1 159 ? 10.859 -32.688 16.656 1 34.81 159 HIS B C 1
ATOM 2562 O O . HIS B 1 159 ? 10.383 -32.688 17.797 1 34.81 159 HIS B O 1
ATOM 2568 N N . HIS B 1 160 ? 10.273 -33.688 16.016 1 33 160 HIS B N 1
ATOM 2569 C CA . HIS B 1 160 ? 10.383 -35.031 16.516 1 33 160 HIS B CA 1
ATOM 2570 C C . HIS B 1 160 ? 11.797 -35.344 17 1 33 160 HIS B C 1
ATOM 2572 O O . HIS B 1 160 ? 12.75 -35.25 16.234 1 33 160 HIS B O 1
ATOM 2578 N N . ASP B 1 161 ? 12.156 -34.938 18.219 1 36.91 161 ASP B N 1
ATOM 2579 C CA . ASP B 1 161 ? 13.227 -35.531 19.016 1 36.91 161 ASP B CA 1
ATOM 2580 C C . ASP B 1 161 ? 13.258 -37.031 18.859 1 36.91 161 ASP B C 1
ATOM 2582 O O . ASP B 1 161 ? 12.398 -37.75 19.406 1 36.91 161 ASP B O 1
ATOM 2586 N N . GLY B 1 162 ? 13.305 -37.625 17.641 1 31.91 162 GLY B N 1
ATOM 2587 C CA . GLY B 1 162 ? 13.68 -39.031 17.625 1 31.91 162 GLY B CA 1
ATOM 2588 C C . GLY B 1 162 ? 14.969 -39.312 18.375 1 31.91 162 GLY B C 1
ATOM 2589 O O . GLY B 1 162 ? 16.047 -39.375 17.766 1 31.91 162 GLY B O 1
ATOM 2590 N N . THR B 1 163 ? 15.188 -38.75 19.594 1 32.22 163 THR B N 1
ATOM 2591 C CA . THR B 1 163 ? 16.234 -39.344 20.438 1 32.22 163 THR B CA 1
ATOM 2592 C C . THR B 1 163 ? 15.961 -40.812 20.719 1 32.22 163 THR B C 1
ATOM 2594 O O . THR B 1 163 ? 16.719 -41.469 21.438 1 32.22 163 THR B O 1
ATOM 2597 N N . SER B 1 164 ? 15.625 -41.875 19.797 1 25.11 164 SER B N 1
ATOM 2598 C CA . SER B 1 164 ? 16.172 -43.125 20.328 1 25.11 164 SER B CA 1
ATOM 2599 C C . SER B 1 164 ? 17.703 -43.156 20.203 1 25.11 164 SER B C 1
ATOM 2601 O O . SER B 1 164 ? 18.25 -42.594 19.266 1 25.11 164 SER B O 1
#

Secondary structure (DSSP, 8-state):
-----TT--HHHHHHHHHHHHHHHHHHHHHHHHHHHTT--HHHHHHHHHHHHHTTS-EEHHHHHHHHT--HHHHHHHHHHHHHTTSEEEEE-SS-TT-EEEEE-HHHHHHHHHHHHHHHHHHHHHTTTS-HHHHHHHHHHHHHHHHTTSS--------------/-----TT--HHHHHHHHHHHHHHHHHHHHHHHHHHHTT--HHHHHHHHHHHHHTTS-EEHHHHHHHHT--HHHHHHHHHHHHHTTSEEEEE-SS-TT-EEEEE-HHHHHHHHHHHHHHHHHHHHHTTTS-HHHHHHHHHHHHHHHHTTSS--------------

Foldseek 3Di:
DPPPPVPDPVVVVVVVVVVVVLVVVLVVLLVVLQVVLPHDPLRLVLLVVQVVVPPFWDWLVVSCVVSVHDSVVSVVSVVVCVVVVQKDWDQDPVHNPTITIHGDPVNVVSNVVSVVVNVVSVCVSCVVADPVRVVVVVVVVVVVVVVVPDDPPPPPPPPPPPPD/DPPPPVPDPPVVVVVVVVVVVLVVVLVVLLVVLQVVLPHDPLRLVLLVVQVVVPPFWDWLVVSCVVSVHDSVVSVVSVVVCVVVVQKDWDQDPVHNPTITIHGDPVNVVSNVVSVVVNVVSVCVSCVPADPVRVVVVVVVVVVVVVVVPDDPPPPPPPPPPPPD

Radius of gyration: 24.35 Å; Cα contacts (8 Å, |Δi|>4): 342; chains: 2; bounding box: 46×88×63 Å

Organism: Lacticaseibacillus rhamnosus (strain LMS2-1) (NCBI:txid525361)

Solvent-accessible surface area (backbone atoms only — not comparable to full-atom values): 18393 Å² total; per-residue (Å²): 125,81,76,71,60,82,77,55,53,64,66,45,52,51,40,50,53,50,52,52,52,39,47,52,45,48,50,53,52,51,46,53,59,31,51,74,70,76,40,46,73,67,57,46,49,51,52,50,57,37,60,74,40,60,92,49,61,44,38,58,65,56,52,8,62,74,69,71,48,50,56,70,57,39,49,52,52,46,52,53,34,37,76,72,46,31,29,43,77,44,66,42,88,90,41,77,80,48,45,31,38,35,68,31,73,57,27,49,52,50,48,64,63,41,49,63,54,50,40,51,49,45,45,46,35,44,59,68,46,51,75,66,51,44,53,50,50,46,52,53,43,54,38,39,46,62,27,52,71,67,74,79,68,76,71,72,73,74,73,73,78,73,73,122,125,81,77,73,61,82,76,55,53,62,66,45,52,51,41,51,52,50,51,51,53,36,46,51,45,48,50,51,53,50,47,54,59,30,51,76,70,76,41,47,74,66,57,47,49,50,52,49,56,36,60,74,39,59,90,51,60,43,38,55,65,56,51,9,62,74,69,72,49,50,55,70,57,40,49,53,53,48,52,53,34,37,76,71,46,31,30,44,78,44,65,42,89,89,41,78,81,49,46,31,37,36,68,31,74,57,28,50,52,49,48,64,62,41,49,62,53,50,39,51,50,45,44,47,35,44,61,67,45,52,75,66,50,43,52,50,49,47,53,54,44,55,37,39,46,62,28,51,70,65,72,80,68,73,72,72,73,74,75,75,77,74,74,123